Protein AF-A0A950LFH0-F1 (afdb_monomer_lite)

pLDDT: mean 80.06, std 17.91, range [32.75, 98.0]

Radius of gyration: 17.84 Å; chains: 1; bounding box: 54×43×45 Å

Structure (mmCIF, N/CA/C/O backbone):
data_AF-A0A950LFH0-F1
#
_entry.id   AF-A0A950LFH0-F1
#
loop_
_atom_site.group_PDB
_atom_site.id
_atom_site.type_symbol
_atom_site.label_atom_id
_atom_site.label_alt_id
_atom_site.label_comp_id
_atom_site.label_asym_id
_atom_site.label_entity_id
_atom_site.label_seq_id
_atom_site.pdbx_PDB_ins_code
_atom_site.Cartn_x
_atom_site.Cartn_y
_atom_site.Cartn_z
_atom_site.occupancy
_atom_site.B_iso_or_equiv
_atom_site.auth_seq_id
_atom_site.auth_comp_id
_atom_site.auth_asym_id
_atom_site.auth_atom_id
_atom_site.pdbx_PDB_model_num
ATOM 1 N N . THR A 1 1 ? -16.657 27.068 9.001 1.00 74.06 1 THR A N 1
ATOM 2 C CA . THR A 1 1 ? -15.188 27.229 8.965 1.00 74.06 1 THR A CA 1
ATOM 3 C C . THR A 1 1 ? -14.556 25.911 9.369 1.00 74.06 1 THR A C 1
ATOM 5 O O . THR A 1 1 ? -15.070 25.270 10.276 1.00 74.06 1 THR A O 1
ATOM 8 N N . GLY A 1 2 ? -13.511 25.460 8.673 1.00 86.38 2 GLY A N 1
ATOM 9 C CA . GLY A 1 2 ? -12.751 24.270 9.076 1.00 86.38 2 GLY A CA 1
ATOM 10 C C . GLY A 1 2 ? -11.701 24.629 10.128 1.00 86.38 2 GLY A C 1
ATOM 11 O O . GLY A 1 2 ? -11.152 25.729 10.087 1.00 86.38 2 GLY A O 1
ATOM 12 N N . LYS A 1 3 ? -11.426 23.725 11.073 1.00 93.44 3 LYS A N 1
ATOM 13 C CA . LYS A 1 3 ? -10.342 23.856 12.056 1.00 93.44 3 LYS A CA 1
ATOM 14 C C . LYS A 1 3 ? -9.489 22.595 12.005 1.00 93.44 3 LYS A C 1
ATOM 16 O O . LYS A 1 3 ? -10.033 21.498 12.048 1.00 93.44 3 LYS A O 1
ATOM 21 N N . VAL A 1 4 ? -8.168 22.757 11.972 1.00 91.38 4 VAL A N 1
ATOM 22 C CA . VAL A 1 4 ? -7.244 21.646 12.226 1.00 91.38 4 VAL A CA 1
ATOM 23 C C . VAL A 1 4 ? -7.373 21.264 13.700 1.00 91.38 4 VAL A C 1
ATOM 25 O O . VAL A 1 4 ? -7.073 22.070 14.583 1.00 91.38 4 VAL A O 1
ATOM 28 N N . THR A 1 5 ? -7.892 20.069 13.973 1.00 92.81 5 THR A N 1
ATOM 29 C CA . THR A 1 5 ? -8.146 19.579 15.338 1.00 92.81 5 THR A CA 1
ATOM 30 C C . THR A 1 5 ? -7.055 18.650 15.851 1.00 92.81 5 THR A C 1
ATOM 32 O O . THR A 1 5 ? -6.901 18.525 17.062 1.00 92.81 5 THR A O 1
ATOM 35 N N . VAL A 1 6 ? -6.309 18.016 14.947 1.00 93.12 6 VAL A N 1
ATOM 36 C CA . VAL A 1 6 ? -5.280 17.016 15.239 1.00 93.12 6 VAL A CA 1
ATOM 37 C C . VAL A 1 6 ? -4.144 17.177 14.231 1.00 93.12 6 VAL A C 1
ATOM 39 O O . VAL A 1 6 ? -4.396 17.427 13.053 1.00 93.12 6 VAL A O 1
ATOM 42 N N . ILE A 1 7 ? -2.902 17.040 14.698 1.00 92.31 7 ILE A N 1
ATOM 43 C CA . ILE A 1 7 ? -1.697 16.961 13.866 1.00 92.31 7 ILE A CA 1
ATOM 44 C C . ILE A 1 7 ? -0.930 15.716 14.310 1.00 92.31 7 ILE A C 1
ATOM 46 O O . ILE A 1 7 ? -0.664 15.557 15.501 1.00 92.31 7 ILE A O 1
ATOM 50 N N . SER A 1 8 ? -0.565 14.869 13.352 1.00 93.06 8 SER A N 1
ATOM 51 C CA . SER A 1 8 ? 0.240 13.667 13.573 1.00 93.06 8 SER A CA 1
ATOM 52 C C . SER A 1 8 ? 1.549 13.771 12.807 1.00 93.06 8 SER A C 1
ATOM 54 O O . SER A 1 8 ? 1.583 14.289 11.691 1.00 93.06 8 SER A O 1
ATOM 56 N N . THR A 1 9 ? 2.623 13.269 13.406 1.00 91.12 9 THR A N 1
ATOM 57 C CA . THR A 1 9 ? 3.936 13.157 12.774 1.00 91.12 9 THR A CA 1
ATOM 58 C C . THR A 1 9 ? 4.354 11.697 12.732 1.00 91.12 9 THR A C 1
ATOM 60 O O . THR A 1 9 ? 4.043 10.919 13.636 1.00 91.12 9 THR A O 1
ATOM 63 N N . PHE A 1 10 ? 5.053 11.323 11.665 1.00 88.62 10 PHE A N 1
ATOM 64 C CA . PHE A 1 10 ? 5.444 9.946 11.406 1.00 88.62 10 PHE A CA 1
ATOM 65 C C . PHE A 1 10 ? 6.943 9.882 11.142 1.00 88.62 10 PHE A C 1
ATOM 67 O O . PHE A 1 10 ? 7.485 10.679 10.374 1.00 88.62 10 PHE A O 1
ATOM 74 N N . THR A 1 11 ? 7.620 8.923 11.762 1.00 87.31 11 THR A N 1
ATOM 75 C CA . THR A 1 11 ? 9.014 8.620 11.435 1.00 87.31 11 THR A CA 1
ATOM 76 C C . THR A 1 11 ? 9.035 7.763 10.180 1.00 87.31 11 THR A C 1
ATOM 78 O O . THR A 1 11 ? 8.284 6.797 10.102 1.00 87.31 11 THR A O 1
ATOM 81 N N . PHE A 1 12 ? 9.895 8.094 9.215 1.00 86.12 12 PHE A N 1
ATOM 82 C CA . PHE A 1 12 ? 10.053 7.328 7.974 1.00 86.12 12 PHE A CA 1
ATOM 83 C C . PHE A 1 12 ? 8.756 7.125 7.177 1.00 86.12 12 PHE A C 1
ATOM 85 O O . PHE A 1 12 ? 8.547 6.082 6.563 1.00 86.12 12 PHE A O 1
ATOM 92 N N . CYS A 1 13 ? 7.877 8.125 7.183 1.00 89.50 13 CYS A N 1
ATOM 93 C CA . CYS A 1 13 ? 6.674 8.132 6.367 1.00 89.50 13 CYS A CA 1
ATOM 94 C C . CYS A 1 13 ? 6.362 9.558 5.916 1.00 89.50 13 CYS A C 1
ATOM 96 O O . CYS A 1 13 ? 6.228 10.465 6.736 1.00 89.50 13 CYS A O 1
ATOM 98 N N . SER A 1 14 ? 6.239 9.743 4.603 1.00 89.81 14 SER A N 1
ATOM 99 C CA . SER A 1 14 ? 5.689 10.956 4.003 1.00 89.81 14 SER A CA 1
ATOM 100 C C . SER A 1 14 ? 4.338 10.580 3.393 1.00 89.81 14 SER A C 1
ATOM 102 O O . SER A 1 14 ? 4.335 9.863 2.393 1.00 89.81 14 SER A O 1
ATOM 104 N N . PRO A 1 15 ? 3.207 10.948 4.026 1.00 91.75 15 PRO A N 1
ATOM 105 C CA . PRO A 1 15 ? 1.892 10.525 3.559 1.00 91.75 15 PRO A CA 1
ATOM 106 C C . PRO A 1 15 ? 1.556 11.071 2.166 1.00 91.75 15 PRO A C 1
ATOM 108 O O . PRO A 1 15 ? 1.699 12.273 1.941 1.00 91.75 15 PRO A O 1
ATOM 111 N N . ALA A 1 16 ? 1.066 10.210 1.274 1.00 90.56 16 ALA A N 1
ATOM 112 C CA . ALA A 1 16 ? 0.617 10.560 -0.077 1.00 90.56 16 ALA A CA 1
ATOM 113 C C . ALA A 1 16 ? -0.878 10.288 -0.286 1.00 90.56 16 ALA A C 1
ATOM 115 O O . ALA A 1 16 ? -1.598 11.164 -0.761 1.00 90.56 16 ALA A O 1
ATOM 116 N N . GLY A 1 17 ? -1.357 9.125 0.158 1.00 92.62 17 GLY A N 1
ATOM 117 C CA . GLY A 1 17 ? -2.773 8.764 0.142 1.00 92.62 17 GLY A CA 1
ATOM 118 C C . GLY A 1 17 ? -3.278 8.325 1.506 1.00 92.62 17 GLY A C 1
ATOM 119 O O . GLY A 1 17 ? -2.512 7.965 2.405 1.00 92.62 17 GLY A O 1
ATOM 120 N N . LEU A 1 18 ? -4.595 8.395 1.666 1.00 96.00 18 LEU A N 1
ATOM 121 C CA . LEU A 1 18 ? -5.282 8.142 2.924 1.00 96.00 18 LEU A CA 1
ATOM 122 C C . LEU A 1 18 ? -6.516 7.275 2.682 1.00 96.00 18 LEU A C 1
ATOM 124 O O . LEU A 1 18 ? -7.287 7.551 1.766 1.00 96.00 18 LEU A O 1
ATOM 128 N N . ALA A 1 19 ? -6.749 6.300 3.557 1.00 97.69 19 ALA A N 1
ATOM 129 C CA . ALA A 1 19 ? -7.985 5.525 3.584 1.00 97.69 19 ALA A CA 1
ATOM 130 C C . ALA A 1 19 ? -8.549 5.484 5.002 1.00 97.69 19 ALA A C 1
ATOM 132 O O . ALA A 1 19 ? -7.873 5.070 5.940 1.00 97.69 19 ALA A O 1
ATOM 133 N N . LEU A 1 20 ? -9.792 5.931 5.165 1.00 97.94 20 LEU A N 1
ATOM 134 C CA . LEU A 1 20 ? -10.479 5.937 6.453 1.00 97.94 20 LEU A CA 1
ATOM 135 C C . LEU A 1 20 ? -11.381 4.710 6.553 1.00 97.94 20 LEU A C 1
ATOM 137 O O . LEU A 1 20 ? -12.260 4.534 5.714 1.00 97.94 20 LEU A O 1
ATOM 141 N N . ASN A 1 21 ? -11.243 3.933 7.624 1.00 97.56 21 ASN A N 1
ATOM 142 C CA . ASN A 1 21 ? -12.301 3.038 8.064 1.00 97.56 21 ASN A CA 1
ATOM 143 C C . ASN A 1 21 ? -13.385 3.871 8.776 1.00 97.56 21 ASN A C 1
ATOM 145 O O . ASN A 1 21 ? -13.160 4.354 9.894 1.00 97.56 21 ASN A O 1
ATOM 149 N N . PRO A 1 22 ? -14.575 4.058 8.174 1.00 95.75 22 PRO A N 1
ATOM 150 C CA . PRO A 1 22 ? -15.592 4.950 8.723 1.00 95.75 22 PRO A CA 1
ATOM 151 C C . PRO A 1 22 ? -16.237 4.408 10.006 1.00 95.75 22 PRO A C 1
ATOM 153 O O . PRO A 1 22 ? -16.845 5.181 10.745 1.00 95.75 22 PRO A O 1
ATOM 156 N N . ARG A 1 23 ? -16.110 3.103 10.295 1.00 93.94 23 ARG A N 1
ATOM 157 C CA . ARG A 1 23 ? -16.694 2.479 11.493 1.00 93.94 23 ARG A CA 1
ATOM 158 C C . ARG A 1 23 ? -15.821 2.682 12.727 1.00 93.94 23 ARG A C 1
ATOM 160 O O . ARG A 1 23 ? -16.342 2.990 13.794 1.00 93.94 23 ARG A O 1
ATOM 167 N N . THR A 1 24 ? -14.508 2.513 12.589 1.00 96.12 24 THR A N 1
ATOM 168 C CA . THR A 1 24 ? -13.557 2.594 13.715 1.00 96.12 24 THR A CA 1
ATOM 169 C C . THR A 1 24 ? -12.852 3.945 13.814 1.00 96.12 24 THR A C 1
ATOM 171 O O . THR A 1 24 ? -12.282 4.261 14.856 1.00 96.12 24 THR A O 1
ATOM 174 N N . GLN A 1 25 ? -12.905 4.757 12.752 1.00 96.50 25 GLN A N 1
ATOM 175 C CA . GLN A 1 25 ? -12.107 5.976 12.589 1.00 96.50 25 GLN A CA 1
ATOM 176 C C . GLN A 1 25 ? -10.594 5.720 12.624 1.00 96.50 25 GLN A C 1
ATOM 178 O O . GLN A 1 25 ? -9.810 6.608 12.979 1.00 96.50 25 GLN A O 1
ATOM 183 N N . GLU A 1 26 ? -10.179 4.508 12.265 1.00 98.00 26 GLU A N 1
ATOM 184 C CA . GLU A 1 26 ? -8.793 4.228 11.920 1.00 98.00 26 GLU A CA 1
ATOM 185 C C . GLU A 1 26 ? -8.513 4.738 10.507 1.00 98.00 26 GLU A C 1
ATOM 187 O O . GLU A 1 26 ? -9.328 4.595 9.597 1.00 98.00 26 GLU A O 1
ATOM 192 N N . LEU A 1 27 ? -7.373 5.393 10.352 1.00 97.56 27 LEU A N 1
ATOM 193 C CA . LEU A 1 27 ? -6.912 5.994 9.116 1.00 97.56 27 LEU A CA 1
ATOM 194 C C . LEU A 1 27 ? -5.619 5.289 8.730 1.00 97.56 27 LEU A C 1
ATOM 196 O O . LEU A 1 27 ? -4.663 5.317 9.503 1.00 97.56 27 LEU A O 1
ATOM 200 N N . LEU A 1 28 ? -5.586 4.677 7.554 1.00 97.69 28 LEU A N 1
ATOM 201 C CA . LEU A 1 28 ? -4.344 4.269 6.917 1.00 97.69 28 LEU A CA 1
ATOM 202 C C . LEU A 1 28 ? -3.752 5.480 6.194 1.00 97.69 28 LEU A C 1
ATOM 204 O O . LEU A 1 28 ? -4.449 6.160 5.441 1.00 97.69 28 LEU A O 1
ATOM 208 N N . ALA A 1 29 ? -2.465 5.720 6.412 1.00 95.81 29 ALA A N 1
ATOM 209 C CA . ALA A 1 29 ? -1.650 6.648 5.655 1.00 95.81 29 ALA A CA 1
ATOM 210 C C . ALA A 1 29 ? -0.614 5.881 4.833 1.00 95.81 29 ALA A C 1
ATOM 212 O O . ALA A 1 29 ? 0.261 5.206 5.383 1.00 95.81 29 ALA A O 1
ATOM 213 N N . ASN A 1 30 ? -0.718 6.023 3.514 1.00 92.50 30 ASN A N 1
ATOM 214 C CA . ASN A 1 30 ? 0.247 5.501 2.563 1.00 92.50 30 ASN A CA 1
ATOM 215 C C . ASN A 1 30 ? 1.475 6.395 2.493 1.00 92.50 30 ASN A C 1
ATOM 217 O O . ASN A 1 30 ? 1.335 7.606 2.345 1.00 92.50 30 ASN A O 1
ATOM 221 N N . CYS A 1 31 ? 2.668 5.808 2.561 1.00 89.94 31 CYS A N 1
ATOM 222 C CA . CYS A 1 31 ? 3.919 6.553 2.623 1.00 89.94 31 CYS A CA 1
ATOM 223 C C . CYS A 1 31 ? 4.702 6.426 1.309 1.00 89.94 31 CYS A C 1
ATOM 225 O O . CYS A 1 31 ? 5.095 5.321 0.939 1.00 89.94 31 CYS A O 1
ATOM 227 N N . ASN A 1 32 ? 4.992 7.549 0.642 1.00 84.25 32 ASN A N 1
ATOM 228 C CA . ASN A 1 32 ? 5.620 7.540 -0.689 1.00 84.25 32 ASN A CA 1
ATOM 229 C C . ASN A 1 32 ? 7.136 7.816 -0.705 1.00 84.25 32 ASN A C 1
ATOM 231 O O . ASN A 1 32 ? 7.776 7.741 -1.753 1.00 84.25 32 ASN A O 1
ATOM 235 N N . THR A 1 33 ? 7.733 8.145 0.440 1.00 81.31 33 THR A N 1
ATOM 236 C CA . THR A 1 33 ? 9.172 8.419 0.526 1.00 81.31 33 THR A CA 1
ATOM 237 C C . THR A 1 33 ? 9.921 7.191 1.020 1.00 81.31 33 THR A C 1
ATOM 239 O O . THR A 1 33 ? 9.628 6.681 2.102 1.00 81.31 33 THR A O 1
ATOM 242 N N . ILE A 1 34 ? 10.942 6.770 0.268 1.00 77.19 34 ILE A N 1
ATOM 243 C CA . ILE A 1 34 ? 11.925 5.785 0.731 1.00 77.19 34 ILE A CA 1
ATOM 244 C C . ILE A 1 34 ? 13.006 6.508 1.532 1.00 77.19 34 ILE A C 1
ATOM 246 O O . ILE A 1 34 ? 13.649 7.453 1.064 1.00 77.19 34 ILE A O 1
ATOM 250 N N . TRP A 1 35 ? 13.227 6.031 2.748 1.00 81.00 35 TRP A N 1
ATOM 251 C CA . TRP A 1 35 ? 14.217 6.580 3.662 1.00 81.00 35 TRP A CA 1
ATOM 252 C C . TRP A 1 35 ? 15.433 5.671 3.752 1.00 81.00 35 TRP A C 1
ATOM 254 O O . TRP A 1 35 ? 15.351 4.479 3.472 1.00 81.00 35 TRP A O 1
ATOM 264 N N . ALA A 1 36 ? 16.571 6.230 4.139 1.00 80.94 36 ALA A N 1
ATOM 265 C CA . ALA A 1 36 ? 17.717 5.462 4.585 1.00 80.94 36 ALA A CA 1
ATOM 266 C C . ALA A 1 36 ? 17.581 5.161 6.087 1.00 80.94 36 ALA A C 1
ATOM 268 O O . ALA A 1 36 ? 16.930 5.911 6.819 1.00 80.94 36 ALA A O 1
ATOM 269 N N . ALA A 1 37 ? 18.224 4.096 6.568 1.00 82.44 37 ALA A N 1
ATOM 270 C CA . ALA A 1 37 ? 18.157 3.654 7.964 1.00 82.44 37 ALA A CA 1
ATOM 271 C C . ALA A 1 37 ? 18.580 4.742 8.974 1.00 82.44 37 ALA A C 1
ATOM 273 O O . ALA A 1 37 ? 18.196 4.699 10.140 1.00 82.44 37 ALA A O 1
ATOM 274 N N . ASN A 1 38 ? 19.351 5.736 8.527 1.00 84.69 38 ASN A N 1
ATOM 275 C CA . ASN A 1 38 ? 19.842 6.850 9.334 1.00 84.69 38 ASN A CA 1
ATOM 276 C C . ASN A 1 38 ? 18.911 8.083 9.387 1.00 84.69 38 ASN A C 1
ATOM 278 O O . ASN A 1 38 ? 19.289 9.064 10.024 1.00 84.69 38 ASN A O 1
ATOM 282 N N . GLY A 1 39 ? 17.750 8.094 8.718 1.00 83.38 39 GLY A N 1
ATOM 283 C CA . GLY A 1 39 ? 16.870 9.278 8.699 1.00 83.38 39 GLY A CA 1
ATOM 284 C C . GLY A 1 39 ? 16.855 10.064 7.391 1.00 83.38 39 GLY A C 1
ATOM 285 O O . GLY A 1 39 ? 15.917 10.822 7.161 1.00 83.38 39 GLY A O 1
ATOM 286 N N . SER A 1 40 ? 17.877 9.935 6.540 1.00 83.94 40 SER A N 1
ATOM 287 C CA . SER A 1 40 ? 17.963 10.734 5.313 1.00 83.94 40 SER A CA 1
ATOM 288 C C . SER A 1 40 ? 17.080 10.182 4.197 1.00 83.94 40 SER A C 1
ATOM 290 O O . SER A 1 40 ? 16.716 9.008 4.202 1.00 83.94 40 SER A O 1
ATOM 292 N N . LEU A 1 41 ? 16.779 11.008 3.192 1.00 80.31 41 LEU A N 1
ATOM 293 C CA . LEU A 1 41 ? 16.216 10.508 1.937 1.00 80.31 41 LEU A CA 1
ATOM 294 C C . LEU A 1 41 ? 17.162 9.465 1.341 1.00 80.31 41 LEU A C 1
ATOM 296 O O . LEU A 1 41 ? 18.376 9.686 1.277 1.00 80.31 41 LEU A O 1
ATOM 300 N N . TRP A 1 42 ? 16.616 8.333 0.909 1.00 74.12 42 TRP A N 1
ATOM 301 C CA . TRP A 1 42 ? 17.410 7.343 0.202 1.00 74.12 42 TRP A CA 1
ATOM 302 C C . TRP A 1 42 ? 17.517 7.742 -1.269 1.00 74.12 42 TRP A C 1
ATOM 304 O O . TRP A 1 42 ? 16.535 7.747 -2.003 1.00 74.12 42 TRP A O 1
ATOM 314 N N . THR A 1 43 ? 18.719 8.126 -1.692 1.00 69.44 43 THR A N 1
ATOM 315 C CA . THR A 1 43 ? 19.009 8.600 -3.059 1.00 69.44 43 THR A CA 1
ATOM 316 C C . THR A 1 43 ? 19.861 7.615 -3.862 1.00 69.44 43 THR A C 1
ATOM 318 O O . THR A 1 43 ? 20.222 7.887 -5.007 1.00 69.44 43 THR A O 1
ATOM 321 N N . GLY A 1 44 ? 20.227 6.481 -3.259 1.00 56.28 44 GLY A N 1
ATOM 322 C CA . GLY A 1 44 ? 21.035 5.447 -3.896 1.00 56.28 44 GLY A CA 1
ATOM 323 C C . GLY A 1 44 ? 20.193 4.451 -4.690 1.00 56.28 44 GLY A C 1
ATOM 324 O O . GLY A 1 44 ? 19.005 4.304 -4.456 1.00 56.28 44 GLY A O 1
ATOM 325 N N . ASN A 1 45 ? 20.825 3.727 -5.614 1.00 57.69 45 ASN A N 1
ATOM 326 C CA . ASN A 1 45 ? 20.302 2.442 -6.087 1.00 57.69 45 ASN A CA 1
ATOM 327 C C . ASN A 1 45 ? 20.679 1.376 -5.040 1.00 57.69 45 ASN A C 1
ATOM 329 O O . ASN A 1 45 ? 21.790 1.430 -4.507 1.00 57.69 45 ASN A O 1
ATOM 333 N N . ALA A 1 46 ? 19.818 0.389 -4.789 1.00 55.72 46 ALA A N 1
ATOM 334 C CA . ALA A 1 46 ? 20.118 -0.738 -3.904 1.00 55.72 46 ALA A CA 1
ATOM 335 C C . ALA A 1 46 ? 21.365 -1.531 -4.310 1.00 55.72 46 ALA A C 1
ATOM 337 O O . ALA A 1 46 ? 22.007 -2.129 -3.452 1.00 55.72 46 ALA A O 1
ATOM 338 N N . ASP A 1 47 ? 21.763 -1.475 -5.585 1.00 49.59 47 ASP A N 1
ATOM 339 C CA . ASP A 1 47 ? 23.029 -2.054 -6.051 1.00 49.59 47 ASP A CA 1
ATOM 340 C C . ASP A 1 47 ? 24.275 -1.341 -5.486 1.00 49.59 47 ASP A C 1
ATOM 342 O O . ASP A 1 47 ? 25.371 -1.894 -5.533 1.00 49.59 47 ASP A O 1
ATOM 346 N N . ARG A 1 48 ? 24.140 -0.099 -5.001 1.00 54.16 48 ARG A N 1
ATOM 347 C CA . ARG A 1 48 ? 25.241 0.741 -4.486 1.00 54.16 48 ARG A CA 1
ATOM 348 C C . ARG A 1 48 ? 25.066 1.150 -3.024 1.00 54.16 48 ARG A C 1
ATOM 350 O O . ARG A 1 48 ? 26.040 1.545 -2.394 1.00 54.16 48 ARG A O 1
ATOM 357 N N . ASN A 1 49 ? 23.840 1.114 -2.513 1.00 58.88 49 ASN A N 1
ATOM 358 C CA . ASN A 1 49 ? 23.496 1.561 -1.173 1.00 58.88 49 ASN A CA 1
ATOM 359 C C . ASN A 1 49 ? 22.415 0.647 -0.586 1.00 58.88 49 ASN A C 1
ATOM 361 O O . ASN A 1 49 ? 21.238 0.760 -0.931 1.00 58.88 49 ASN A O 1
ATOM 365 N N . THR A 1 50 ? 22.831 -0.238 0.317 1.00 65.69 50 THR A N 1
ATOM 366 C CA . THR A 1 50 ? 21.957 -1.178 1.028 1.00 65.69 50 THR A CA 1
ATOM 367 C C . THR A 1 50 ? 21.316 -0.585 2.280 1.00 65.69 50 THR A C 1
ATOM 369 O O . THR A 1 50 ? 20.515 -1.261 2.916 1.00 65.69 50 THR A O 1
ATOM 372 N N . ASP A 1 51 ? 21.614 0.667 2.629 1.00 72.69 51 ASP A N 1
ATOM 373 C CA . ASP A 1 51 ? 21.144 1.318 3.857 1.00 72.69 51 ASP A CA 1
ATOM 374 C C . ASP A 1 51 ? 19.710 1.849 3.718 1.00 72.69 51 ASP A C 1
ATOM 376 O O . ASP A 1 51 ? 19.348 2.848 4.337 1.00 72.69 51 ASP A O 1
ATOM 380 N N . THR A 1 52 ? 18.880 1.222 2.884 1.00 72.25 52 THR A N 1
ATOM 381 C CA . THR A 1 52 ? 17.459 1.560 2.765 1.00 72.25 52 THR A CA 1
ATOM 382 C C . THR A 1 52 ? 16.713 1.127 4.031 1.00 72.25 52 THR A C 1
ATOM 384 O O . THR A 1 52 ? 16.882 0.012 4.524 1.00 72.25 52 THR A O 1
ATOM 387 N N . ALA A 1 53 ? 15.906 2.021 4.597 1.00 72.94 53 ALA A N 1
ATOM 388 C CA . ALA A 1 53 ? 14.937 1.665 5.620 1.00 72.94 53 ALA A CA 1
ATOM 389 C C . ALA A 1 53 ? 13.820 0.842 4.969 1.00 72.94 53 ALA A C 1
ATOM 391 O O . ALA A 1 53 ? 13.400 1.136 3.850 1.00 72.94 53 ALA A O 1
ATOM 392 N N . ALA A 1 54 ? 13.317 -0.170 5.677 1.00 76.00 54 ALA A N 1
ATOM 393 C CA . ALA A 1 54 ? 12.164 -0.928 5.209 1.00 76.00 54 ALA A CA 1
ATOM 394 C C . ALA A 1 54 ? 10.967 0.026 5.011 1.00 76.00 54 ALA A C 1
ATOM 396 O O . ALA A 1 54 ? 10.586 0.698 5.978 1.00 76.00 54 ALA A O 1
ATOM 397 N N . PRO A 1 55 ? 10.377 0.105 3.802 1.00 79.94 55 PRO A N 1
ATOM 398 C CA . PRO A 1 55 ? 9.180 0.904 3.589 1.00 79.94 55 PRO A CA 1
ATOM 399 C C . PRO A 1 55 ? 8.034 0.411 4.481 1.00 79.94 55 PRO A C 1
ATOM 401 O O . PRO A 1 55 ? 7.955 -0.770 4.848 1.00 79.94 55 PRO A O 1
ATOM 404 N N . GLN A 1 56 ? 7.171 1.344 4.867 1.00 87.69 56 GLN A N 1
ATOM 405 C CA . GLN A 1 56 ? 6.063 1.091 5.780 1.00 87.69 56 GLN A CA 1
ATOM 406 C C . GLN A 1 56 ? 4.864 1.966 5.430 1.00 87.69 56 GLN A C 1
ATOM 408 O O . GLN A 1 56 ? 5.033 3.043 4.862 1.00 87.69 56 GLN A O 1
ATOM 413 N N . LEU A 1 57 ? 3.681 1.536 5.856 1.00 93.12 57 LEU A N 1
ATOM 414 C CA . LEU A 1 57 ? 2.487 2.378 5.971 1.00 93.12 57 LEU A CA 1
ATOM 415 C C . LEU A 1 57 ? 2.190 2.619 7.450 1.00 93.12 57 LEU A C 1
ATOM 417 O O . LEU A 1 57 ? 2.722 1.925 8.321 1.00 93.12 57 LEU A O 1
ATOM 421 N N . VAL A 1 58 ? 1.328 3.584 7.753 1.00 96.12 58 VAL A N 1
ATOM 422 C CA . VAL A 1 58 ? 0.969 3.902 9.140 1.00 96.12 58 VAL A CA 1
ATOM 423 C C . VAL A 1 58 ? -0.536 3.833 9.324 1.00 96.12 58 VAL A C 1
ATOM 425 O O . VAL A 1 58 ? -1.278 4.441 8.562 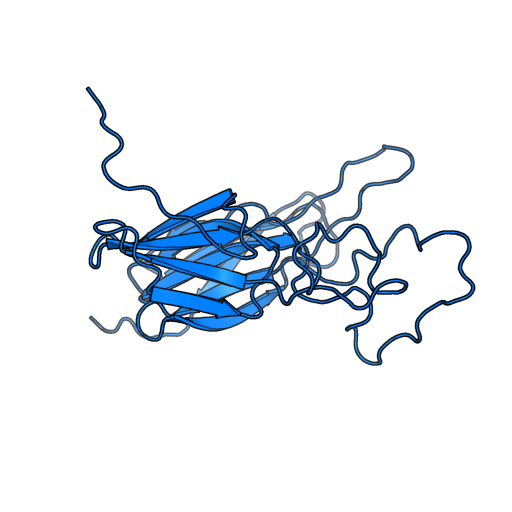1.00 96.12 58 VAL A O 1
ATOM 428 N N . ILE A 1 59 ? -0.991 3.142 10.368 1.00 97.38 59 ILE A N 1
ATOM 429 C CA . ILE A 1 59 ? -2.381 3.208 10.826 1.00 97.38 59 ILE A CA 1
ATOM 430 C C . ILE A 1 59 ? -2.430 4.090 12.069 1.00 97.38 59 ILE A C 1
ATOM 432 O O . ILE A 1 59 ? -1.673 3.884 13.020 1.00 97.38 59 ILE A O 1
ATOM 436 N N . LEU A 1 60 ? -3.332 5.066 12.078 1.00 97.50 60 LEU A N 1
ATOM 437 C CA . LEU A 1 60 ? -3.533 5.999 13.181 1.00 97.50 60 LEU A CA 1
ATOM 438 C C . LEU A 1 60 ? -5.016 6.183 13.504 1.00 97.50 60 LEU A C 1
ATOM 440 O O . LEU A 1 60 ? -5.890 5.959 12.672 1.00 97.50 60 LEU A O 1
ATOM 444 N N . SER A 1 61 ? -5.316 6.647 14.713 1.00 96.88 61 SER A N 1
ATOM 445 C CA . SER A 1 61 ? -6.661 7.118 15.040 1.00 96.88 61 SER A CA 1
ATOM 446 C C . SER A 1 61 ? -6.884 8.500 14.431 1.00 96.88 61 SER A C 1
ATOM 448 O O . SER A 1 61 ? -6.222 9.459 14.827 1.00 96.88 61 SER A O 1
ATOM 450 N N . ALA A 1 62 ? -7.870 8.651 13.545 1.00 95.38 62 ALA A N 1
ATOM 451 C CA . ALA A 1 62 ? -8.238 9.956 12.988 1.00 95.38 62 ALA A CA 1
ATOM 452 C C . ALA A 1 62 ? -8.744 10.939 14.063 1.00 95.38 62 ALA A C 1
ATOM 454 O O . ALA A 1 62 ? -8.691 12.155 13.886 1.00 95.38 62 ALA A O 1
ATOM 455 N N . LYS A 1 63 ? -9.230 10.416 15.197 1.00 94.69 63 LYS A N 1
ATOM 456 C CA . LYS A 1 63 ? -9.774 11.212 16.303 1.00 94.69 63 LYS A CA 1
ATOM 457 C C . LYS A 1 63 ? -8.691 11.817 17.192 1.00 94.69 63 LYS A C 1
ATOM 459 O O . LYS A 1 63 ? -8.853 12.943 17.654 1.00 94.69 63 LYS A O 1
ATOM 464 N N . THR A 1 64 ? -7.637 11.059 17.490 1.00 95.81 64 THR A N 1
ATOM 465 C CA . THR A 1 64 ? -6.601 11.471 18.455 1.00 95.81 64 THR A CA 1
ATOM 466 C C . THR A 1 64 ? -5.253 11.754 17.808 1.00 95.81 64 THR A C 1
ATOM 468 O O . THR A 1 64 ? -4.407 12.387 18.431 1.00 95.81 64 THR A O 1
ATOM 471 N N . GLY A 1 65 ? -5.038 11.283 16.580 1.00 95.12 65 GLY A N 1
ATOM 472 C CA . GLY 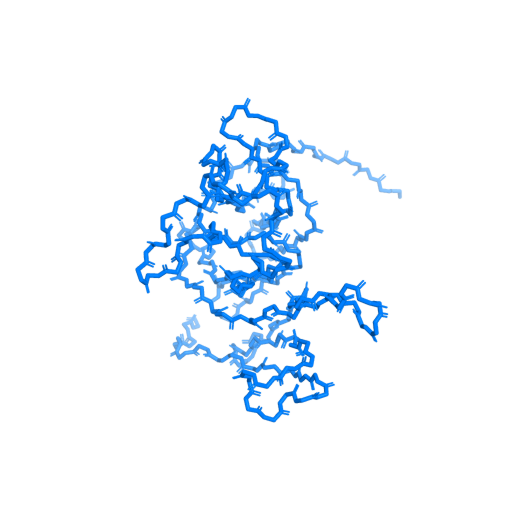A 1 65 ? -3.755 11.344 15.889 1.00 95.12 65 GLY A CA 1
ATOM 473 C C . GLY A 1 65 ? -2.735 10.317 16.374 1.00 95.12 65 GLY A C 1
ATOM 474 O O . GLY A 1 65 ? -1.595 10.335 15.909 1.00 95.12 65 GLY A O 1
ATOM 475 N N . LEU A 1 66 ? -3.121 9.436 17.304 1.00 95.94 66 LEU A N 1
ATOM 476 C CA . LEU A 1 66 ? -2.249 8.406 17.856 1.00 95.94 66 LEU A CA 1
ATOM 477 C C . LEU A 1 66 ? -1.939 7.349 16.795 1.00 95.94 66 LEU A C 1
ATOM 479 O O . LEU A 1 66 ? -2.865 6.767 16.229 1.00 95.94 66 LEU A O 1
ATOM 483 N N . VAL A 1 67 ? -0.653 7.072 16.579 1.00 96.25 67 VAL A N 1
ATOM 484 C CA . VAL A 1 67 ? -0.200 5.940 15.763 1.00 96.25 67 VAL A CA 1
ATOM 485 C C . VAL A 1 67 ? -0.572 4.638 16.467 1.00 96.25 67 VAL A C 1
ATOM 487 O O . VAL A 1 67 ? -0.205 4.417 17.619 1.00 96.25 67 VAL A O 1
ATOM 490 N N . LEU A 1 68 ? -1.318 3.794 15.764 1.00 96.69 68 LEU A N 1
ATOM 491 C CA . LEU A 1 68 ? -1.806 2.505 16.242 1.00 96.69 68 LEU A CA 1
ATOM 492 C C . LEU A 1 68 ? -0.940 1.348 15.740 1.00 96.69 68 LEU A C 1
ATOM 494 O O . LEU A 1 68 ? -0.807 0.353 16.451 1.00 96.69 68 LEU A O 1
ATOM 498 N N . ALA A 1 69 ? -0.370 1.469 14.538 1.00 95.81 69 ALA A N 1
ATOM 499 C CA . ALA A 1 69 ? 0.540 0.481 13.967 1.00 95.81 69 ALA A CA 1
ATOM 500 C C . ALA A 1 69 ? 1.428 1.080 12.867 1.00 95.81 69 ALA A C 1
ATOM 502 O O . ALA A 1 69 ? 1.007 1.976 12.134 1.00 95.81 69 ALA A O 1
ATOM 503 N N . ASN A 1 70 ? 2.625 0.510 12.728 1.00 93.88 70 ASN A N 1
ATOM 504 C CA . ASN A 1 70 ? 3.469 0.639 11.544 1.00 93.88 70 ASN A CA 1
ATOM 505 C C . ASN A 1 70 ? 3.375 -0.671 10.758 1.00 93.88 70 ASN A C 1
ATOM 507 O O . ASN A 1 70 ? 3.725 -1.733 11.277 1.00 93.88 70 ASN A O 1
ATOM 511 N N . VAL A 1 71 ? 2.900 -0.600 9.519 1.00 93.31 71 VAL A N 1
ATOM 512 C CA . VAL A 1 71 ? 2.723 -1.756 8.639 1.00 93.31 71 VAL A CA 1
ATOM 513 C C . VAL A 1 71 ? 3.980 -1.908 7.792 1.00 93.31 71 VAL A C 1
ATOM 515 O O . VAL A 1 71 ? 4.121 -1.289 6.739 1.00 93.31 71 VAL A O 1
ATOM 518 N N . MET A 1 72 ? 4.929 -2.694 8.293 1.00 87.31 72 MET A N 1
ATOM 519 C CA . MET A 1 72 ? 6.225 -2.901 7.645 1.00 87.31 72 MET A CA 1
ATOM 520 C C . MET A 1 72 ? 6.110 -3.792 6.404 1.00 87.31 72 MET A C 1
ATOM 522 O O . MET A 1 72 ? 5.322 -4.735 6.370 1.00 87.31 72 MET A O 1
ATOM 526 N N . GLY A 1 73 ? 6.967 -3.549 5.410 1.00 78.25 73 GLY A N 1
ATOM 527 C CA . GLY A 1 73 ? 7.097 -4.416 4.236 1.00 78.25 73 GLY A CA 1
ATOM 528 C C . GLY A 1 73 ? 6.054 -4.171 3.147 1.00 78.25 73 GLY A C 1
ATOM 529 O O . GLY A 1 73 ? 6.078 -4.878 2.141 1.00 78.25 73 GLY A O 1
ATOM 530 N N . ALA A 1 74 ? 5.185 -3.179 3.324 1.00 83.81 74 ALA A N 1
ATOM 531 C CA . ALA A 1 74 ? 4.370 -2.607 2.260 1.00 83.81 74 ALA A CA 1
ATOM 532 C C . ALA A 1 74 ? 5.240 -1.841 1.250 1.00 83.81 74 ALA A C 1
ATOM 534 O O . ALA A 1 74 ? 6.397 -1.527 1.532 1.00 83.81 74 ALA A O 1
ATOM 535 N N . GLY A 1 75 ? 4.704 -1.567 0.068 1.00 79.19 75 GLY A N 1
ATOM 536 C CA . GLY A 1 75 ? 5.337 -0.753 -0.957 1.00 79.19 75 GLY A CA 1
ATOM 537 C C . GLY A 1 75 ? 5.254 0.735 -0.696 1.00 79.19 75 GLY A C 1
ATOM 538 O O . GLY A 1 75 ? 4.817 1.216 0.351 1.00 79.19 75 GLY A O 1
ATOM 539 N N . VAL A 1 76 ? 5.783 1.471 -1.667 1.00 79.81 76 VAL A N 1
ATOM 540 C CA . VAL A 1 76 ? 5.841 2.928 -1.635 1.00 79.81 76 VAL A CA 1
ATOM 541 C C . VAL A 1 76 ? 4.455 3.451 -1.989 1.00 79.81 76 VAL A C 1
ATOM 543 O O . VAL A 1 76 ? 4.147 3.678 -3.159 1.00 79.81 76 VAL A O 1
ATOM 546 N N . GLY A 1 77 ? 3.596 3.547 -0.980 1.00 78.88 77 GLY A N 1
ATOM 547 C CA . GLY A 1 77 ? 2.171 3.808 -1.143 1.00 78.88 77 GLY A CA 1
ATOM 548 C C . GLY A 1 77 ? 1.880 5.176 -1.762 1.00 78.88 77 GLY A C 1
ATOM 549 O O . GLY A 1 77 ? 2.443 6.184 -1.339 1.00 78.88 77 GLY A O 1
ATOM 550 N N . ASP A 1 78 ? 0.970 5.196 -2.732 1.00 85.88 78 ASP A N 1
ATOM 551 C CA . ASP A 1 78 ? 0.344 6.392 -3.298 1.00 85.88 78 ASP A CA 1
ATOM 552 C C . ASP A 1 78 ? -1.108 6.442 -2.804 1.00 85.88 78 ASP A C 1
ATOM 554 O O . ASP A 1 78 ? -1.319 6.708 -1.621 1.00 85.88 78 ASP A O 1
ATOM 558 N N . GLU A 1 79 ? -2.106 6.057 -3.599 1.00 92.50 79 GLU A N 1
ATOM 559 C CA . GLU A 1 79 ? -3.506 6.033 -3.162 1.00 92.50 79 GLU A CA 1
ATOM 560 C C . GLU A 1 79 ? -3.882 4.779 -2.354 1.00 92.50 79 GLU A C 1
ATOM 562 O O . GLU A 1 79 ? -3.308 3.697 -2.505 1.00 92.50 79 GLU A O 1
ATOM 567 N N . ALA A 1 80 ? -4.885 4.924 -1.486 1.00 95.50 80 ALA A N 1
ATOM 568 C CA . ALA A 1 80 ? -5.419 3.838 -0.675 1.00 95.50 80 ALA A CA 1
ATOM 569 C C . ALA A 1 80 ? -6.948 3.851 -0.648 1.00 95.50 80 ALA A C 1
ATOM 571 O O . ALA A 1 80 ? -7.577 4.903 -0.767 1.00 95.50 80 ALA A O 1
ATOM 572 N N . TRP A 1 81 ? -7.537 2.685 -0.399 1.00 97.19 81 TRP A N 1
ATOM 573 C CA . TRP A 1 81 ? -8.971 2.503 -0.217 1.00 97.19 81 TRP A CA 1
ATOM 574 C C . TRP A 1 81 ? -9.255 1.571 0.963 1.00 97.19 81 TRP A C 1
ATOM 576 O O . TRP A 1 81 ? -8.526 0.609 1.179 1.00 97.19 81 TRP A O 1
ATOM 586 N N . PHE A 1 82 ? -10.317 1.831 1.726 1.00 97.69 82 PHE A N 1
ATOM 587 C CA . PHE A 1 82 ? -10.807 0.896 2.743 1.00 97.69 82 PHE A CA 1
ATOM 588 C C . PHE A 1 82 ? -12.033 0.162 2.209 1.00 97.69 82 PHE A C 1
ATOM 590 O O . PHE A 1 82 ? -12.992 0.805 1.777 1.00 97.69 82 PHE A O 1
ATOM 597 N N . ASN A 1 83 ? -12.016 -1.167 2.250 1.00 96.88 83 ASN A N 1
ATOM 598 C CA . ASN A 1 83 ? -13.156 -1.981 1.871 1.00 96.88 83 ASN A CA 1
ATOM 599 C C . ASN A 1 83 ? -13.923 -2.451 3.114 1.00 96.88 83 ASN A C 1
ATOM 601 O O . ASN A 1 83 ? -13.410 -3.163 3.977 1.00 96.88 83 ASN A O 1
ATOM 605 N N . GLY A 1 84 ? -15.185 -2.037 3.206 1.00 95.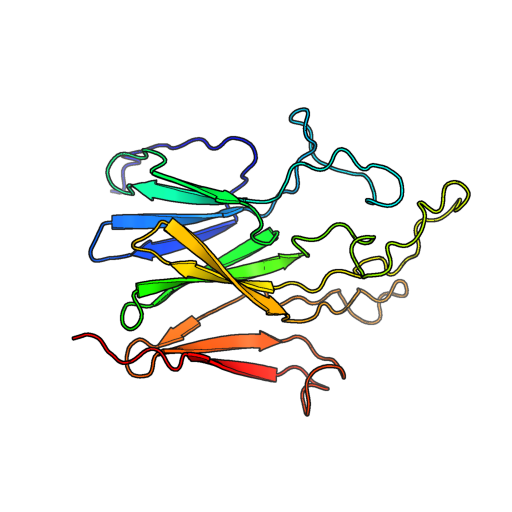12 84 GLY A N 1
ATOM 606 C CA . GLY A 1 84 ? -16.054 -2.370 4.328 1.00 95.12 84 GLY A CA 1
ATOM 607 C C . GLY A 1 84 ? -16.526 -3.821 4.342 1.00 95.12 84 GLY A C 1
ATOM 608 O O . GLY A 1 84 ? -16.913 -4.284 5.414 1.00 95.12 84 GLY A O 1
ATOM 609 N N . GLY A 1 85 ? -16.502 -4.522 3.205 1.00 93.19 85 GLY A N 1
ATOM 610 C CA . GLY A 1 85 ? -16.977 -5.904 3.093 1.00 93.19 85 GLY A CA 1
ATOM 611 C C . GLY A 1 85 ? -16.026 -6.879 3.784 1.00 93.19 85 GLY A C 1
ATOM 612 O O . GLY A 1 85 ? -16.378 -7.450 4.815 1.00 93.19 85 GLY A O 1
ATOM 613 N N . ASP A 1 86 ? -14.776 -6.936 3.328 1.00 93.12 86 ASP A N 1
ATOM 614 C CA . ASP A 1 86 ? -13.731 -7.828 3.862 1.00 93.12 86 ASP A CA 1
ATOM 615 C C . ASP A 1 86 ? -12.948 -7.261 5.059 1.00 93.12 86 ASP A C 1
ATOM 617 O O . ASP A 1 86 ? -12.274 -8.007 5.760 1.00 93.12 86 ASP A O 1
ATOM 621 N N . LYS A 1 87 ? -13.113 -5.965 5.365 1.00 95.25 87 LYS A N 1
ATOM 622 C CA . LYS A 1 87 ? -12.401 -5.250 6.441 1.00 95.25 87 LYS A CA 1
ATOM 623 C C . LYS A 1 87 ? -10.904 -5.064 6.164 1.00 95.25 87 LYS A C 1
ATOM 625 O O . LYS A 1 87 ? -10.116 -4.968 7.107 1.00 95.25 87 LYS A O 1
ATOM 630 N N . HIS A 1 88 ? -10.519 -4.897 4.903 1.00 96.75 88 HIS A N 1
ATOM 631 C CA . HIS A 1 88 ? -9.139 -4.607 4.519 1.00 96.75 88 HIS A CA 1
ATOM 632 C C . HIS A 1 88 ? -8.944 -3.174 4.033 1.00 96.75 88 HIS A C 1
ATOM 634 O O . HIS A 1 88 ? -9.831 -2.537 3.458 1.00 96.75 88 HIS A O 1
ATOM 640 N N . TYR A 1 89 ? -7.732 -2.667 4.232 1.00 97.56 89 TYR A N 1
ATOM 641 C CA . TYR A 1 89 ? -7.221 -1.570 3.428 1.00 97.56 89 TYR A CA 1
ATOM 642 C C . TYR A 1 89 ? -6.468 -2.119 2.222 1.00 97.56 89 TYR A C 1
ATOM 644 O O . TYR A 1 89 ? -5.754 -3.118 2.303 1.00 97.56 89 TYR A O 1
ATOM 652 N N . TYR A 1 90 ? -6.588 -1.395 1.124 1.00 96.06 90 TYR A N 1
ATOM 653 C CA . TYR A 1 90 ? -5.928 -1.654 -0.136 1.00 96.06 90 TYR A CA 1
ATOM 654 C C . TYR A 1 90 ? -5.072 -0.449 -0.476 1.00 96.06 90 TYR A C 1
ATOM 656 O O . TYR A 1 90 ? -5.594 0.657 -0.597 1.00 96.06 90 TYR A O 1
ATOM 664 N N . ALA A 1 91 ? -3.768 -0.648 -0.607 1.00 94.25 91 ALA A N 1
ATOM 665 C CA . ALA A 1 91 ? -2.816 0.415 -0.888 1.00 94.25 91 ALA A CA 1
ATOM 666 C C . ALA A 1 91 ? -2.142 0.164 -2.236 1.00 94.25 91 ALA A C 1
ATOM 668 O O . ALA A 1 91 ? -1.448 -0.835 -2.421 1.00 94.25 91 ALA A O 1
ATOM 669 N N . ALA A 1 92 ? -2.356 1.075 -3.181 1.00 91.56 92 ALA A N 1
ATOM 670 C CA . ALA A 1 92 ? -1.650 1.077 -4.448 1.00 91.56 92 ALA A CA 1
ATOM 671 C C . ALA A 1 92 ? -0.267 1.699 -4.243 1.00 91.56 92 ALA A C 1
ATOM 673 O O . ALA A 1 92 ? -0.147 2.815 -3.735 1.00 91.56 92 ALA A O 1
ATOM 674 N N . SER A 1 93 ? 0.784 0.976 -4.613 1.00 85.06 93 SER A N 1
ATOM 675 C CA . SER A 1 93 ? 2.148 1.483 -4.512 1.00 85.06 93 SER A CA 1
ATOM 676 C C . SER A 1 93 ? 2.611 2.114 -5.822 1.00 85.06 93 SER A C 1
ATOM 678 O O . SER A 1 93 ? 2.520 1.510 -6.883 1.00 85.06 93 SER A O 1
ATOM 680 N N . SER A 1 94 ? 3.225 3.291 -5.736 1.00 77.19 94 SER A N 1
ATOM 681 C CA . SER A 1 94 ? 3.935 3.940 -6.849 1.00 77.19 94 SER A CA 1
ATOM 682 C C . SER A 1 94 ? 5.348 3.382 -7.077 1.00 77.19 94 SER A C 1
ATOM 684 O O . SER A 1 94 ? 6.071 3.805 -7.977 1.00 77.19 94 SER A O 1
ATOM 686 N N . GLY A 1 95 ? 5.776 2.422 -6.254 1.00 72.75 95 GLY A N 1
ATOM 687 C CA . GLY A 1 95 ? 7.104 1.831 -6.315 1.00 72.75 95 GLY A CA 1
ATOM 688 C C . GLY A 1 95 ? 7.206 0.520 -5.543 1.00 72.75 95 GLY A C 1
ATOM 689 O O . GLY A 1 95 ? 6.359 0.182 -4.720 1.00 72.75 95 GLY A O 1
ATOM 690 N N . SER A 1 96 ? 8.265 -0.230 -5.830 1.00 66.81 96 SER A N 1
ATOM 691 C CA . SER A 1 96 ? 8.561 -1.510 -5.185 1.00 66.81 96 SER A CA 1
ATOM 692 C C . SER A 1 96 ? 8.834 -1.368 -3.688 1.00 66.81 96 SER A C 1
ATOM 694 O O . SER A 1 96 ? 9.592 -0.489 -3.282 1.00 66.81 96 SER A O 1
ATOM 696 N N . ASN A 1 97 ? 8.333 -2.310 -2.885 1.00 62.12 97 ASN A N 1
ATOM 697 C CA . ASN A 1 97 ? 8.793 -2.514 -1.505 1.00 62.12 97 ASN A CA 1
ATOM 698 C C . ASN A 1 97 ? 10.130 -3.276 -1.417 1.00 62.12 97 ASN A C 1
ATOM 700 O O . ASN A 1 97 ? 10.741 -3.383 -0.355 1.00 62.12 97 ASN A O 1
ATOM 704 N N . LEU A 1 98 ? 10.549 -3.865 -2.535 1.00 57.38 98 LEU A N 1
ATOM 705 C CA . LEU A 1 98 ? 11.781 -4.615 -2.678 1.00 57.38 98 LEU A CA 1
ATOM 706 C C . LEU A 1 98 ? 12.876 -3.732 -3.269 1.00 57.38 98 LEU A C 1
ATOM 708 O O . LEU A 1 98 ? 12.668 -3.055 -4.279 1.00 57.38 98 LEU A O 1
ATOM 712 N N . ALA A 1 99 ? 14.062 -3.822 -2.679 1.00 49.38 99 ALA A N 1
ATOM 713 C CA . ALA A 1 99 ? 15.289 -3.356 -3.294 1.00 49.38 99 ALA A CA 1
ATOM 714 C C . ALA A 1 99 ? 15.471 -4.029 -4.680 1.00 49.38 99 ALA A C 1
ATOM 716 O O . ALA A 1 99 ? 15.220 -5.232 -4.784 1.00 49.38 99 ALA A O 1
ATOM 717 N N . PRO A 1 100 ? 15.903 -3.307 -5.738 1.00 44.66 100 PRO A N 1
ATOM 718 C CA . PRO A 1 100 ? 16.088 -3.843 -7.095 1.00 44.66 100 PRO A CA 1
ATOM 719 C C . PRO A 1 100 ? 16.863 -5.168 -7.235 1.00 44.66 100 PRO A C 1
ATOM 721 O O . PRO A 1 100 ? 16.778 -5.843 -8.258 1.00 44.66 100 PRO A O 1
ATOM 724 N N . ASN A 1 101 ? 17.628 -5.550 -6.212 1.00 39.50 101 ASN A N 1
ATOM 725 C CA . ASN A 1 101 ? 18.425 -6.770 -6.128 1.00 39.50 101 ASN A CA 1
ATOM 726 C C . ASN A 1 101 ? 17.735 -7.938 -5.389 1.00 39.50 101 ASN A C 1
ATOM 728 O O . ASN A 1 101 ? 18.340 -8.999 -5.261 1.00 39.50 101 ASN A O 1
ATOM 732 N N . ALA A 1 102 ? 16.487 -7.790 -4.933 1.00 42.28 102 ALA A N 1
ATOM 733 C CA . ALA A 1 102 ? 15.718 -8.852 -4.274 1.00 42.28 102 ALA A CA 1
ATOM 734 C C . ALA A 1 102 ? 14.934 -9.759 -5.247 1.00 42.28 102 ALA A C 1
ATOM 736 O O . ALA A 1 102 ? 14.118 -10.576 -4.813 1.00 42.28 102 ALA A O 1
ATOM 737 N N . LEU A 1 103 ? 15.185 -9.665 -6.559 1.00 40.81 103 LEU A N 1
ATOM 738 C CA . LEU A 1 103 ? 14.850 -10.761 -7.469 1.00 40.81 103 LEU A CA 1
ATOM 739 C C . LEU A 1 103 ? 15.724 -11.962 -7.106 1.00 40.81 103 LEU A C 1
ATOM 741 O O . LEU A 1 103 ? 16.943 -11.843 -7.072 1.00 40.81 103 LEU A O 1
ATOM 745 N N . PHE A 1 104 ? 15.110 -13.108 -6.809 1.00 32.75 104 PHE A N 1
ATOM 746 C CA . PHE A 1 104 ? 15.846 -14.333 -6.516 1.00 32.75 104 PHE A CA 1
ATOM 747 C C . PHE A 1 104 ? 16.266 -15.042 -7.815 1.00 32.75 104 PHE A C 1
ATOM 749 O O . PHE A 1 104 ? 15.405 -15.308 -8.657 1.00 32.75 104 PHE A O 1
ATOM 756 N N . PRO A 1 105 ? 17.557 -15.399 -7.967 1.00 42.72 105 PRO A N 1
ATOM 757 C CA . PRO A 1 105 ? 18.643 -15.200 -7.003 1.00 42.72 105 PRO A CA 1
ATOM 758 C C . PRO A 1 105 ? 19.168 -13.757 -6.998 1.00 42.72 105 PRO A C 1
ATOM 760 O O . PRO A 1 105 ? 19.298 -13.140 -8.055 1.00 42.72 105 PRO A O 1
ATOM 763 N N . ALA A 1 106 ? 19.514 -13.265 -5.801 1.00 39.50 106 ALA A N 1
ATOM 764 C CA . ALA A 1 106 ? 20.044 -11.922 -5.603 1.00 39.50 106 ALA A CA 1
ATOM 765 C C . ALA A 1 106 ? 21.210 -11.657 -6.562 1.00 39.50 106 ALA A C 1
ATOM 767 O O . ALA A 1 106 ? 22.215 -12.378 -6.562 1.00 39.50 106 ALA A O 1
ATOM 768 N N . ARG A 1 107 ? 21.084 -10.621 -7.392 1.00 43.78 107 ARG A N 1
ATOM 769 C CA . ARG A 1 107 ? 22.190 -10.182 -8.242 1.00 43.78 107 ARG A CA 1
ATOM 770 C C . ARG A 1 107 ? 23.297 -9.634 -7.328 1.00 43.78 107 ARG A C 1
ATOM 772 O O . ARG A 1 107 ? 22.992 -8.798 -6.475 1.00 43.78 107 ARG A O 1
ATOM 779 N N . PRO A 1 108 ? 24.568 -10.050 -7.484 1.00 44.88 108 PRO A N 1
ATOM 780 C CA . PRO A 1 108 ? 25.668 -9.416 -6.766 1.00 44.88 108 PRO A CA 1
ATOM 781 C C . PRO A 1 108 ? 25.658 -7.899 -7.017 1.00 44.88 108 PRO A C 1
ATOM 783 O O . PRO A 1 108 ? 25.397 -7.501 -8.160 1.00 44.88 108 PRO A O 1
ATOM 786 N N . PRO A 1 109 ? 25.959 -7.057 -6.007 1.00 46.97 109 PRO A N 1
ATOM 787 C CA . PRO A 1 109 ? 26.087 -5.617 -6.199 1.00 46.97 109 PRO A CA 1
ATOM 788 C C . PRO A 1 109 ? 27.041 -5.372 -7.365 1.00 46.97 109 PRO A C 1
ATOM 790 O O . PRO A 1 109 ? 28.179 -5.851 -7.342 1.00 46.97 109 PRO A O 1
ATOM 793 N N . VAL A 1 110 ? 26.601 -4.674 -8.413 1.00 45.28 110 VAL A N 1
ATOM 794 C CA . VAL A 1 110 ? 27.492 -4.365 -9.538 1.00 45.28 110 VAL A CA 1
ATOM 795 C C . VAL A 1 110 ? 28.402 -3.212 -9.115 1.00 45.28 110 VAL A C 1
ATOM 797 O O . VAL A 1 110 ? 28.238 -2.072 -9.541 1.00 45.28 110 VAL A O 1
ATOM 800 N N . GLY A 1 111 ? 29.379 -3.517 -8.258 1.00 43.62 111 GLY A N 1
ATOM 801 C CA . GLY A 1 111 ? 30.374 -2.586 -7.715 1.00 43.62 111 GLY A CA 1
ATOM 802 C C . GLY A 1 111 ? 31.339 -1.994 -8.752 1.00 43.62 111 GLY A C 1
ATOM 803 O O . GLY A 1 111 ? 32.277 -1.298 -8.383 1.00 43.62 111 GLY A O 1
ATOM 804 N N . THR A 1 112 ? 31.127 -2.252 -10.044 1.00 41.94 112 THR A N 1
ATOM 805 C CA . THR A 1 112 ? 31.917 -1.719 -11.168 1.00 41.94 112 THR A CA 1
ATOM 806 C C . THR A 1 112 ? 31.072 -1.002 -12.224 1.00 41.94 112 THR A C 1
ATOM 808 O O . THR A 1 112 ? 31.621 -0.497 -13.202 1.00 41.94 112 THR A O 1
ATOM 811 N N . ALA A 1 113 ? 29.745 -0.923 -12.062 1.00 44.00 113 ALA A N 1
ATOM 812 C CA . ALA A 1 113 ? 28.898 -0.231 -13.026 1.00 44.00 113 ALA A CA 1
ATOM 813 C C . ALA A 1 113 ? 29.079 1.285 -12.872 1.00 44.00 113 ALA A C 1
ATOM 815 O O . ALA A 1 113 ? 28.607 1.873 -11.900 1.00 44.00 113 ALA A O 1
ATOM 816 N N . THR A 1 114 ? 29.752 1.929 -13.826 1.00 45.38 114 THR A N 1
ATOM 817 C CA . THR A 1 114 ? 29.920 3.394 -13.881 1.00 45.38 114 THR A CA 1
ATOM 818 C C . THR A 1 114 ? 28.597 4.115 -14.160 1.00 45.38 114 THR A C 1
ATOM 820 O O . THR A 1 114 ? 28.401 5.249 -13.731 1.00 45.38 114 THR A O 1
ATOM 823 N N . THR A 1 115 ? 27.632 3.417 -14.756 1.00 45.62 115 THR A N 1
ATOM 824 C CA . THR A 1 115 ? 26.244 3.839 -14.967 1.00 45.62 115 THR A CA 1
ATOM 825 C C . THR A 1 115 ? 25.295 2.891 -14.232 1.00 45.62 115 THR A C 1
ATOM 827 O O . THR A 1 115 ? 25.447 1.674 -14.308 1.00 45.62 115 THR A O 1
ATOM 830 N N . ALA A 1 116 ? 24.322 3.425 -13.484 1.00 41.69 116 ALA A N 1
ATOM 831 C CA . ALA A 1 116 ? 23.231 2.592 -12.974 1.00 41.69 116 ALA A CA 1
ATOM 832 C C . ALA A 1 116 ? 22.520 1.956 -14.184 1.00 41.69 116 ALA A C 1
ATOM 834 O O . ALA A 1 116 ? 22.332 2.659 -15.183 1.00 41.69 116 ALA A O 1
ATOM 835 N N . PRO A 1 117 ? 22.143 0.663 -14.155 1.00 41.84 117 PRO A N 1
ATOM 836 C CA . PRO A 1 117 ? 21.333 0.119 -15.231 1.00 41.84 117 PRO A CA 1
ATOM 837 C C . PRO A 1 117 ? 20.071 0.973 -15.323 1.00 41.84 117 PRO A C 1
ATOM 839 O O . PRO A 1 117 ? 19.390 1.184 -14.322 1.00 41.84 117 PRO A O 1
ATOM 842 N N . VAL A 1 118 ? 19.772 1.471 -16.520 1.00 41.44 118 VAL A N 1
ATOM 843 C CA . VAL A 1 118 ? 18.659 2.400 -16.784 1.00 41.44 118 VAL A CA 1
ATOM 844 C C . VAL A 1 118 ? 17.278 1.806 -16.449 1.00 41.44 118 VAL A C 1
ATOM 846 O O . VAL A 1 118 ? 16.292 2.524 -16.465 1.00 41.44 118 VAL A O 1
ATOM 849 N N . ASN A 1 119 ? 17.219 0.520 -16.075 1.00 40.19 119 ASN A N 1
ATOM 850 C CA . ASN A 1 119 ? 16.005 -0.268 -15.863 1.00 40.19 119 ASN A CA 1
ATOM 851 C C . ASN A 1 119 ? 16.037 -1.094 -14.558 1.00 40.19 119 ASN A C 1
ATOM 853 O O . ASN A 1 119 ? 15.651 -2.261 -14.555 1.00 40.19 119 ASN A O 1
ATOM 857 N N . VAL A 1 120 ? 16.508 -0.536 -13.438 1.00 41.69 120 VAL A N 1
ATOM 858 C CA . VAL A 1 120 ? 16.401 -1.203 -12.118 1.00 41.69 120 VAL A CA 1
ATOM 859 C C . VAL A 1 120 ? 15.046 -0.997 -11.427 1.00 41.69 120 VAL A C 1
ATOM 861 O O . VAL A 1 120 ? 14.927 -1.204 -10.226 1.00 41.69 120 VAL A O 1
ATOM 864 N N . SER A 1 121 ? 13.972 -0.724 -12.171 1.00 43.09 121 SER A N 1
ATOM 865 C CA . SER A 1 121 ? 12.589 -0.936 -11.701 1.00 43.09 121 SER A CA 1
ATOM 866 C C . SER A 1 121 ? 12.240 -2.430 -11.555 1.00 43.09 121 SER A C 1
ATOM 868 O O . SER A 1 121 ? 11.088 -2.837 -11.704 1.00 43.09 121 SER A O 1
ATOM 870 N N . GLN A 1 122 ? 13.238 -3.272 -11.269 1.00 43.88 122 GLN A N 1
ATOM 871 C CA . GLN A 1 122 ? 13.099 -4.693 -10.987 1.00 43.88 122 GLN A CA 1
ATOM 872 C C . GLN A 1 122 ? 12.603 -4.877 -9.554 1.00 43.88 122 GLN A C 1
ATOM 874 O O . GLN A 1 122 ? 13.304 -5.277 -8.635 1.00 43.88 122 GLN A O 1
ATOM 879 N N . GLY A 1 123 ? 11.345 -4.504 -9.411 1.00 54.22 123 GLY A N 1
ATOM 880 C CA . GLY A 1 123 ? 10.544 -4.503 -8.216 1.00 54.22 123 GLY A CA 1
ATOM 881 C C . GLY A 1 123 ? 9.207 -3.949 -8.677 1.00 54.22 123 GLY A C 1
ATOM 882 O O . GLY A 1 123 ? 9.091 -2.763 -8.992 1.00 54.22 123 GLY A O 1
ATOM 883 N N . ALA A 1 124 ? 8.237 -4.830 -8.896 1.00 62.56 124 ALA A N 1
ATOM 884 C CA . ALA A 1 124 ? 6.919 -4.383 -9.310 1.00 62.56 124 ALA A CA 1
ATOM 885 C C . ALA A 1 124 ? 6.329 -3.534 -8.179 1.00 62.56 124 ALA A C 1
ATOM 887 O O . ALA A 1 124 ? 6.486 -3.882 -7.007 1.00 62.56 124 ALA A O 1
ATOM 888 N N . ALA A 1 125 ? 5.638 -2.448 -8.527 1.00 78.94 125 ALA A N 1
ATOM 889 C CA . ALA A 1 125 ? 4.640 -1.905 -7.625 1.00 78.94 125 ALA A CA 1
ATOM 890 C C . ALA A 1 125 ? 3.716 -3.036 -7.163 1.00 78.94 125 ALA A C 1
ATOM 892 O O . ALA A 1 125 ? 3.513 -4.039 -7.863 1.00 78.94 125 ALA A O 1
ATOM 893 N N . THR A 1 126 ? 3.187 -2.871 -5.964 1.00 86.50 126 THR A N 1
ATOM 894 C CA . THR A 1 126 ? 2.258 -3.809 -5.363 1.00 86.50 126 THR A CA 1
ATOM 895 C C . THR A 1 126 ? 0.944 -3.109 -5.063 1.00 86.50 126 THR A C 1
ATOM 897 O O . THR A 1 126 ? 0.904 -1.923 -4.739 1.00 86.50 126 THR A O 1
ATOM 900 N N . LEU A 1 127 ? -0.140 -3.862 -5.187 1.00 91.38 127 LEU A N 1
ATOM 901 C CA . LEU A 1 127 ? -1.332 -3.649 -4.391 1.00 91.38 127 LEU A CA 1
ATOM 902 C C . LEU A 1 127 ? -1.089 -4.380 -3.069 1.00 91.38 127 LEU A C 1
ATOM 904 O O . LEU A 1 127 ? -1.008 -5.613 -3.043 1.00 91.38 127 LEU A O 1
ATOM 908 N N . ASP A 1 128 ? -0.927 -3.622 -1.995 1.00 93.19 128 ASP A N 1
ATOM 909 C CA . ASP A 1 128 ? -0.789 -4.170 -0.653 1.00 93.19 128 ASP A CA 1
ATOM 910 C C . ASP A 1 128 ? -2.169 -4.310 -0.015 1.00 93.19 128 ASP A C 1
ATOM 912 O O . ASP A 1 128 ? -2.994 -3.397 -0.085 1.00 93.19 128 ASP A O 1
ATOM 916 N N . VAL A 1 129 ? -2.406 -5.462 0.604 1.00 95.00 129 VAL A N 1
ATOM 917 C CA . VAL A 1 129 ? -3.636 -5.790 1.325 1.00 95.00 129 VAL A CA 1
ATOM 918 C C . VAL A 1 129 ? -3.305 -5.813 2.808 1.00 95.00 129 VAL A C 1
ATOM 920 O O . VAL A 1 129 ? -2.428 -6.568 3.232 1.00 95.00 129 VAL A O 1
ATOM 923 N N . ILE A 1 130 ? -3.972 -4.968 3.584 1.00 96.44 130 ILE A N 1
ATOM 924 C CA . ILE A 1 130 ? -3.711 -4.772 5.009 1.00 96.44 130 ILE A CA 1
ATOM 925 C C . ILE A 1 130 ? -4.983 -5.104 5.778 1.00 96.44 130 ILE A C 1
ATOM 927 O O . ILE A 1 130 ? -6.011 -4.459 5.571 1.00 96.44 130 ILE A O 1
ATOM 931 N N . ASP A 1 131 ? -4.921 -6.079 6.677 1.00 95.69 131 ASP A N 1
ATOM 932 C CA . ASP A 1 131 ? -6.035 -6.406 7.568 1.00 95.69 131 ASP A CA 1
ATOM 933 C C . ASP A 1 131 ? -6.233 -5.268 8.576 1.00 95.69 131 ASP A C 1
ATOM 935 O O . ASP A 1 131 ? -5.310 -4.876 9.298 1.00 95.69 131 ASP A O 1
ATOM 939 N N . ALA A 1 132 ? -7.438 -4.692 8.613 1.00 95.88 132 ALA A N 1
ATOM 940 C CA . ALA A 1 132 ? -7.728 -3.561 9.490 1.00 95.88 132 ALA A CA 1
ATOM 941 C C . ALA A 1 132 ? -7.922 -3.960 10.963 1.00 95.88 132 ALA A C 1
ATOM 943 O O . ALA A 1 132 ? -7.836 -3.105 11.841 1.00 95.88 132 ALA A O 1
ATOM 944 N N . LEU A 1 133 ? -8.200 -5.231 11.255 1.00 93.62 133 LEU A N 1
ATOM 945 C CA . LEU A 1 133 ? -8.408 -5.754 12.604 1.00 93.62 133 LEU A CA 1
ATOM 946 C C . LEU A 1 133 ? -7.072 -6.062 13.286 1.00 93.62 133 LEU A C 1
ATOM 948 O O . LEU A 1 133 ? -6.832 -5.634 14.417 1.00 93.62 133 LEU A O 1
ATOM 952 N N . SER A 1 134 ? -6.200 -6.794 12.598 1.00 95.69 134 SER A N 1
ATOM 953 C CA . SER A 1 134 ? -4.869 -7.170 13.079 1.00 95.69 134 SER A CA 1
ATOM 954 C C . SER A 1 134 ? -3.827 -6.074 12.836 1.00 95.69 134 SER A C 1
ATOM 956 O O . SER A 1 134 ? -2.800 -6.047 13.519 1.00 95.69 134 SER A O 1
ATOM 958 N N . ARG A 1 135 ? -4.109 -5.144 11.909 1.00 96.38 135 ARG A N 1
ATOM 959 C CA . ARG A 1 135 ? -3.219 -4.053 11.481 1.00 96.38 135 ARG A CA 1
ATOM 960 C C . ARG A 1 135 ? -1.910 -4.572 10.882 1.00 96.38 135 ARG A C 1
ATOM 962 O O . ARG A 1 135 ? -0.854 -3.964 11.070 1.00 96.38 135 ARG A O 1
ATOM 969 N N . SER A 1 136 ? -1.973 -5.701 10.178 1.00 95.06 136 SER A N 1
ATOM 970 C CA . SER A 1 136 ? -0.827 -6.331 9.520 1.00 95.06 136 SER A CA 1
ATOM 971 C C . SER A 1 136 ? -0.962 -6.357 8.004 1.00 95.06 136 SER A C 1
ATOM 973 O O . SER A 1 136 ? -2.059 -6.327 7.458 1.00 95.06 136 SER A O 1
ATOM 975 N N . LEU A 1 137 ? 0.182 -6.434 7.323 1.00 93.69 137 LEU A N 1
ATOM 976 C CA . LEU A 1 137 ? 0.234 -6.718 5.895 1.00 93.69 137 LEU A CA 1
ATOM 977 C C . LEU A 1 137 ? -0.119 -8.192 5.659 1.00 93.69 137 LEU A C 1
ATOM 979 O O . LEU A 1 137 ? 0.629 -9.072 6.086 1.00 93.69 137 LEU A O 1
ATOM 983 N N . ASP A 1 138 ? -1.204 -8.443 4.939 1.00 93.75 138 ASP A N 1
ATOM 984 C CA . ASP A 1 138 ? -1.687 -9.791 4.630 1.00 93.75 138 ASP A CA 1
ATOM 985 C C . ASP A 1 138 ? -1.092 -10.314 3.328 1.00 93.75 138 ASP A C 1
ATOM 987 O O . ASP A 1 138 ? -0.613 -11.446 3.241 1.00 93.75 138 ASP A O 1
ATOM 991 N N . GLN A 1 139 ? -1.135 -9.486 2.284 1.00 90.69 139 GLN A N 1
ATOM 992 C CA . GLN A 1 139 ? -0.775 -9.901 0.937 1.00 90.69 139 GLN A CA 1
ATOM 993 C C . GLN A 1 139 ? -0.171 -8.749 0.146 1.00 90.69 139 GLN A C 1
ATOM 995 O O . GLN A 1 139 ? -0.512 -7.584 0.331 1.00 90.69 139 GLN A O 1
ATOM 1000 N N . ARG A 1 140 ? 0.705 -9.109 -0.793 1.00 87.62 140 ARG A N 1
ATOM 1001 C CA . ARG A 1 140 ? 1.183 -8.223 -1.850 1.00 87.62 140 ARG A CA 1
ATOM 1002 C C . ARG A 1 140 ? 0.828 -8.815 -3.198 1.00 87.62 140 ARG A C 1
ATOM 1004 O O . ARG A 1 140 ? 1.174 -9.963 -3.481 1.00 87.62 140 ARG A O 1
ATOM 1011 N N . VAL A 1 141 ? 0.161 -8.026 -4.025 1.00 87.12 141 VAL A N 1
ATOM 1012 C CA . VAL A 1 141 ? -0.229 -8.412 -5.378 1.00 87.12 141 VAL A CA 1
ATOM 1013 C C . VAL A 1 141 ? 0.577 -7.573 -6.371 1.00 87.12 141 VAL A C 1
ATOM 1015 O O . VAL A 1 141 ? 0.464 -6.351 -6.345 1.00 87.12 141 VAL A O 1
ATOM 1018 N N . PRO A 1 142 ? 1.421 -8.172 -7.228 1.00 83.06 142 PRO A N 1
ATOM 1019 C CA . PRO A 1 142 ? 2.196 -7.415 -8.211 1.00 83.06 142 PRO A CA 1
ATOM 1020 C C . PRO A 1 142 ? 1.299 -6.685 -9.222 1.00 83.06 142 PRO A C 1
ATOM 1022 O O . PRO A 1 142 ? 0.439 -7.308 -9.838 1.00 83.06 142 PRO A O 1
ATOM 1025 N N . THR A 1 143 ? 1.537 -5.389 -9.442 1.00 79.56 143 THR A N 1
ATOM 1026 C CA . THR A 1 143 ? 0.790 -4.554 -10.408 1.00 79.56 143 THR A CA 1
ATOM 1027 C C . THR A 1 143 ? 1.613 -4.141 -11.636 1.00 79.56 143 THR A C 1
ATOM 1029 O O . THR A 1 143 ? 1.053 -3.634 -12.601 1.00 79.56 143 THR A O 1
ATOM 1032 N N . PHE A 1 144 ? 2.913 -4.462 -11.646 1.00 75.19 144 PHE A N 1
ATOM 1033 C CA . PHE A 1 144 ? 3.893 -4.227 -12.720 1.00 75.19 144 PHE A CA 1
ATOM 1034 C C . PHE A 1 144 ? 4.166 -2.750 -13.052 1.00 75.19 144 PHE A C 1
ATOM 1036 O O . PHE A 1 144 ? 3.284 -1.973 -13.402 1.00 75.19 144 PHE A O 1
ATOM 1043 N N . ASN A 1 145 ? 5.449 -2.381 -13.018 1.00 75.69 145 ASN A N 1
ATOM 1044 C CA . ASN A 1 145 ? 5.906 -1.044 -13.393 1.00 75.69 145 ASN A CA 1
ATOM 1045 C C . ASN A 1 145 ? 6.351 -1.010 -14.853 1.00 75.69 145 ASN A C 1
ATOM 1047 O O . ASN A 1 145 ? 7.047 -1.913 -15.322 1.00 75.69 145 ASN A O 1
ATOM 1051 N N . VAL A 1 146 ? 6.023 0.081 -15.535 1.00 75.94 146 VAL A N 1
ATOM 1052 C CA . VAL A 1 146 ? 6.529 0.421 -16.864 1.00 75.94 146 VAL A CA 1
ATOM 1053 C C . VAL A 1 146 ? 7.608 1.493 -16.683 1.00 75.94 146 VAL A C 1
ATOM 1055 O O . VAL A 1 146 ? 7.293 2.585 -16.209 1.00 75.94 146 VAL A O 1
ATOM 1058 N N . PRO A 1 147 ? 8.884 1.214 -17.004 1.00 71.88 147 PRO A N 1
ATOM 1059 C CA . PRO A 1 147 ? 9.940 2.223 -16.951 1.00 71.88 147 PRO A CA 1
ATOM 1060 C C . PRO A 1 147 ? 9.652 3.375 -17.919 1.00 71.88 147 PRO A C 1
ATOM 1062 O O . PRO A 1 147 ? 9.017 3.165 -18.949 1.00 71.88 147 PRO A O 1
ATOM 1065 N N . ALA A 1 148 ? 10.153 4.576 -17.632 1.00 72.06 148 ALA A N 1
ATOM 1066 C CA . ALA A 1 148 ? 10.170 5.639 -18.636 1.00 72.06 148 ALA A CA 1
ATOM 1067 C C . ALA A 1 148 ? 11.138 5.271 -19.767 1.00 72.06 148 ALA A C 1
ATOM 1069 O O . ALA A 1 148 ? 12.208 4.720 -19.500 1.00 72.06 148 ALA A O 1
ATOM 1070 N N . ASP A 1 149 ? 10.803 5.629 -21.006 1.00 71.88 149 ASP A N 1
ATOM 1071 C CA . ASP A 1 149 ? 11.772 5.583 -22.098 1.00 71.88 149 ASP A CA 1
ATOM 1072 C C . ASP A 1 149 ? 12.810 6.706 -21.907 1.00 71.88 149 ASP A C 1
ATOM 1074 O O . ASP A 1 149 ? 12.426 7.880 -21.882 1.00 71.88 149 ASP A O 1
ATOM 1078 N N . PRO A 1 150 ? 14.121 6.401 -21.815 1.00 69.12 150 PRO A N 1
ATOM 1079 C CA . PRO A 1 150 ? 15.162 7.423 -21.737 1.00 69.12 150 PRO A CA 1
ATOM 1080 C C . PRO A 1 150 ? 15.178 8.393 -22.927 1.00 69.12 150 PRO A C 1
ATOM 1082 O O . PRO A 1 150 ? 15.657 9.516 -22.781 1.00 69.12 150 PRO A O 1
ATOM 1085 N N . ALA A 1 151 ? 14.668 7.983 -24.094 1.00 78.19 151 ALA A N 1
ATOM 1086 C CA . ALA A 1 151 ? 14.523 8.853 -25.261 1.00 78.19 151 ALA A CA 1
ATOM 1087 C C . ALA A 1 151 ? 13.255 9.734 -25.215 1.00 78.19 151 ALA A C 1
ATOM 1089 O O . ALA A 1 151 ? 13.078 10.594 -26.077 1.00 78.19 151 ALA A O 1
ATOM 1090 N N . GLY A 1 152 ? 12.398 9.564 -24.201 1.00 75.00 152 GLY A N 1
ATOM 1091 C CA . GLY A 1 152 ? 11.223 10.400 -23.953 1.00 75.00 152 GLY A CA 1
ATOM 1092 C C . GLY A 1 152 ? 9.966 10.007 -24.729 1.00 75.00 152 GLY A C 1
ATOM 1093 O O . GLY A 1 152 ? 9.002 10.769 -24.721 1.00 75.00 152 GLY A O 1
ATOM 1094 N N . SER A 1 153 ? 9.934 8.839 -25.382 1.00 80.69 153 SER A N 1
ATOM 1095 C CA . SER A 1 153 ? 8.768 8.411 -26.174 1.00 80.69 153 SER A CA 1
ATOM 1096 C C . SER A 1 153 ? 7.547 8.075 -25.311 1.00 80.69 153 SER A C 1
ATOM 1098 O O . SER A 1 153 ? 6.422 8.116 -25.804 1.00 80.69 153 SER A O 1
ATOM 1100 N N . HIS A 1 154 ? 7.750 7.753 -24.028 1.00 73.50 154 HIS A N 1
ATOM 1101 C CA . HIS A 1 154 ? 6.683 7.615 -23.037 1.00 73.50 154 HIS A CA 1
ATOM 1102 C C . HIS A 1 154 ? 7.203 7.812 -21.598 1.00 73.50 154 HIS A C 1
ATOM 1104 O O . HIS A 1 154 ? 8.366 7.500 -21.313 1.00 73.50 154 HIS A O 1
ATOM 1110 N N . PRO A 1 155 ? 6.357 8.304 -20.670 1.00 78.12 155 PRO A N 1
ATOM 1111 C CA . PRO A 1 155 ? 6.705 8.398 -19.254 1.00 78.12 155 PRO A CA 1
ATOM 1112 C C . PRO A 1 155 ? 6.739 7.015 -18.581 1.00 78.12 155 PRO A C 1
ATOM 1114 O O . PRO A 1 155 ? 6.320 6.010 -19.162 1.00 78.12 155 PRO A O 1
ATOM 1117 N N . ALA A 1 156 ? 7.229 6.975 -17.338 1.00 78.50 156 ALA A N 1
ATOM 1118 C CA . ALA A 1 156 ? 7.061 5.813 -16.470 1.00 78.50 156 ALA A CA 1
ATOM 1119 C C . ALA A 1 156 ? 5.587 5.662 -16.069 1.00 78.50 156 ALA A C 1
ATOM 1121 O O . ALA A 1 156 ? 4.865 6.654 -15.964 1.00 78.50 156 ALA A O 1
ATOM 1122 N N . GLY A 1 157 ? 5.157 4.430 -15.816 1.00 78.25 157 GLY A N 1
ATOM 1123 C CA . GLY A 1 157 ? 3.810 4.117 -15.354 1.00 78.25 157 GLY A CA 1
ATOM 1124 C C . GLY A 1 157 ? 3.835 3.119 -14.207 1.00 78.25 157 GLY A C 1
ATOM 1125 O O . GLY A 1 157 ? 4.559 2.125 -14.262 1.00 78.25 157 GLY A O 1
ATOM 1126 N N . THR A 1 158 ? 3.016 3.367 -13.189 1.00 83.12 158 THR A N 1
ATOM 1127 C CA . THR A 1 158 ? 2.782 2.447 -12.067 1.00 83.12 158 THR A CA 1
ATOM 1128 C C . THR A 1 158 ? 1.288 2.401 -11.742 1.00 83.12 158 THR A C 1
ATOM 1130 O O . THR A 1 158 ? 0.516 3.222 -12.247 1.00 83.12 158 THR A O 1
ATOM 1133 N N . ALA A 1 159 ? 0.849 1.430 -10.944 1.00 81.06 159 ALA A N 1
ATOM 1134 C CA . ALA A 1 159 ? -0.516 1.426 -10.433 1.00 81.06 159 ALA A CA 1
ATOM 1135 C C . ALA A 1 159 ? -0.633 2.457 -9.302 1.00 81.06 159 ALA A C 1
ATOM 1137 O O . ALA A 1 159 ? -0.323 2.163 -8.155 1.00 81.06 159 ALA A O 1
ATOM 1138 N N . HIS A 1 160 ? -1.040 3.677 -9.651 1.00 81.25 160 HIS A N 1
ATOM 1139 C CA . HIS A 1 160 ? -1.130 4.804 -8.712 1.00 81.25 160 HIS A CA 1
ATOM 1140 C C . HIS A 1 160 ? -2.426 4.831 -7.900 1.00 81.25 160 HIS A C 1
ATOM 1142 O O . HIS A 1 160 ? -2.477 5.474 -6.859 1.00 81.25 160 HIS A O 1
ATOM 1148 N N . SER A 1 161 ? -3.470 4.160 -8.390 1.00 91.12 161 SER A N 1
ATOM 1149 C CA . SER A 1 161 ? -4.827 4.275 -7.863 1.00 91.12 161 SER A CA 1
ATOM 1150 C C . SER A 1 161 ? -5.398 2.927 -7.454 1.00 91.12 161 SER A C 1
ATOM 1152 O O . SER A 1 161 ? -4.959 1.877 -7.927 1.00 91.12 161 SER A O 1
ATOM 1154 N N . VAL A 1 162 ? -6.391 2.953 -6.575 1.00 94.88 162 VAL A N 1
ATOM 1155 C CA . VAL A 1 162 ? -7.162 1.775 -6.191 1.00 94.88 162 VAL A CA 1
ATOM 1156 C C . VAL A 1 162 ? -8.560 2.180 -5.748 1.00 94.88 162 VAL A C 1
ATOM 1158 O O . VAL A 1 162 ? -8.751 3.176 -5.055 1.00 94.88 162 VAL A O 1
ATOM 1161 N N . ALA A 1 163 ? -9.540 1.370 -6.127 1.00 96.38 163 ALA A N 1
ATOM 1162 C CA . ALA A 1 163 ? -10.893 1.434 -5.596 1.00 96.38 163 ALA A CA 1
ATOM 1163 C C . ALA A 1 163 ? -11.328 0.040 -5.150 1.00 96.38 163 ALA A C 1
ATOM 1165 O O . ALA A 1 163 ? -10.884 -0.953 -5.720 1.00 96.38 163 ALA A O 1
ATOM 1166 N N . ALA A 1 164 ? -12.226 -0.050 -4.174 1.00 95.50 164 ALA A N 1
ATOM 1167 C CA . ALA A 1 164 ? -12.852 -1.314 -3.808 1.00 95.50 164 ALA A CA 1
ATOM 1168 C C . ALA A 1 164 ? -14.366 -1.155 -3.668 1.00 95.50 164 ALA A C 1
ATOM 1170 O O . ALA A 1 164 ? -14.861 -0.094 -3.279 1.00 95.50 164 ALA A O 1
ATOM 1171 N N . PHE A 1 165 ? -15.095 -2.221 -3.987 1.00 94.50 165 PHE A N 1
ATOM 1172 C CA . PHE A 1 165 ? -16.540 -2.289 -3.832 1.00 94.50 165 PHE A CA 1
ATOM 1173 C C . PHE A 1 165 ? -16.920 -3.320 -2.772 1.00 94.50 165 PHE A C 1
ATOM 1175 O O . PHE A 1 165 ? -16.756 -4.521 -2.981 1.00 94.50 165 PHE A O 1
ATOM 1182 N N . GLU A 1 166 ? -17.494 -2.838 -1.669 1.00 92.31 166 GLU A N 1
ATOM 1183 C CA . GLU A 1 166 ? -17.853 -3.670 -0.512 1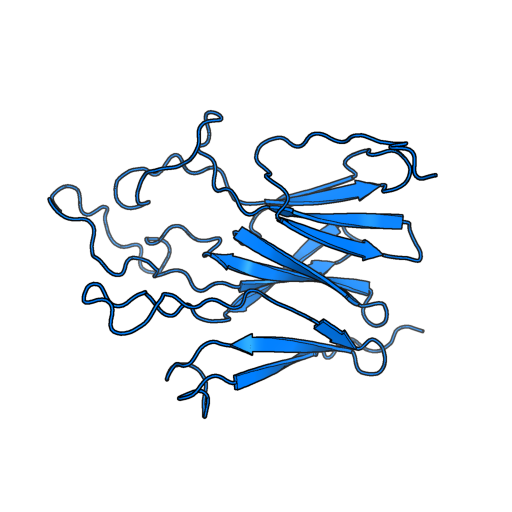.00 92.31 166 GLU A CA 1
ATOM 1184 C C . GLU A 1 166 ? -18.945 -4.695 -0.795 1.00 92.31 166 GLU A C 1
ATOM 1186 O O . GLU A 1 166 ? -18.993 -5.714 -0.124 1.00 92.31 166 GLU A O 1
ATOM 1191 N N . GLY A 1 167 ? -19.794 -4.471 -1.803 1.00 90.50 167 GLY A N 1
ATOM 1192 C CA . GLY A 1 167 ? -20.871 -5.408 -2.122 1.00 90.50 167 GLY A CA 1
ATOM 1193 C C . GLY A 1 167 ? -20.402 -6.707 -2.782 1.00 90.50 167 GLY A C 1
ATOM 1194 O O . GLY A 1 167 ? -21.185 -7.644 -2.871 1.00 90.50 167 GLY A O 1
ATOM 1195 N N . THR A 1 168 ? -19.168 -6.762 -3.295 1.00 91.19 168 THR A N 1
ATOM 1196 C CA . THR A 1 168 ? -18.612 -7.978 -3.921 1.00 91.19 168 THR A CA 1
ATOM 1197 C C . THR A 1 168 ? -17.145 -8.228 -3.572 1.00 91.19 168 THR A C 1
ATOM 1199 O O . THR A 1 168 ? -16.520 -9.074 -4.204 1.00 91.19 168 THR A O 1
ATOM 1202 N N . ASN A 1 169 ? -16.554 -7.427 -2.682 1.00 93.62 169 ASN A N 1
ATOM 1203 C CA . ASN A 1 169 ? -15.120 -7.432 -2.362 1.00 93.62 169 ASN A CA 1
ATOM 1204 C C . ASN A 1 169 ? -14.198 -7.386 -3.594 1.00 93.62 169 ASN A C 1
ATOM 1206 O O . ASN A 1 169 ? -13.100 -7.941 -3.605 1.00 93.62 169 ASN A O 1
ATOM 1210 N N . HIS A 1 170 ? -14.649 -6.707 -4.654 1.00 94.94 170 HIS A N 1
ATOM 1211 C CA . HIS A 1 170 ? -13.828 -6.479 -5.837 1.00 94.94 170 HIS A CA 1
ATOM 1212 C C . HIS A 1 170 ? -12.972 -5.234 -5.649 1.00 94.94 170 HIS A C 1
ATOM 1214 O O . HIS A 1 170 ? -13.473 -4.177 -5.265 1.00 94.94 170 HIS A O 1
ATOM 1220 N N . VAL A 1 171 ? -11.697 -5.357 -5.998 1.00 95.88 171 VAL A N 1
ATOM 1221 C CA . VAL A 1 171 ? -10.690 -4.303 -5.931 1.00 95.88 171 VAL A CA 1
ATOM 1222 C C . VAL A 1 171 ? -10.212 -3.998 -7.340 1.00 95.88 171 VAL A C 1
ATOM 1224 O O . VAL A 1 171 ? -9.738 -4.873 -8.061 1.00 95.88 171 VAL A O 1
ATOM 1227 N N . PHE A 1 172 ? -10.346 -2.745 -7.741 1.00 95.19 172 PHE A N 1
ATOM 1228 C CA . PHE A 1 172 ? -10.082 -2.249 -9.080 1.00 95.19 172 PHE A CA 1
ATOM 1229 C C . PHE A 1 172 ? -8.775 -1.470 -9.065 1.00 95.19 172 PHE A C 1
ATOM 1231 O O . PHE A 1 172 ? -8.639 -0.490 -8.332 1.00 95.19 172 PHE A O 1
ATOM 1238 N N . VAL A 1 173 ? -7.823 -1.896 -9.890 1.00 93.62 173 VAL A N 1
ATOM 1239 C CA . VAL A 1 173 ? -6.504 -1.268 -9.987 1.00 93.62 173 VAL A CA 1
ATOM 1240 C C . VAL A 1 173 ? -6.231 -0.923 -11.449 1.00 93.62 173 VAL A C 1
ATOM 1242 O O . VAL A 1 173 ? -6.271 -1.825 -12.293 1.00 93.62 173 VAL A O 1
ATOM 1245 N N . PRO A 1 174 ? -5.968 0.349 -11.792 1.00 92.25 174 PRO A N 1
ATOM 1246 C CA . PRO A 1 174 ? -5.516 0.707 -13.120 1.00 92.25 174 PRO A CA 1
ATOM 1247 C C . PRO A 1 174 ? -4.076 0.243 -13.313 1.00 92.25 174 PRO A C 1
ATOM 1249 O O . PRO A 1 174 ? -3.196 0.508 -12.494 1.00 92.25 174 PRO A O 1
ATOM 1252 N N . ILE A 1 175 ? -3.844 -0.430 -14.430 1.00 88.44 175 ILE A N 1
ATOM 1253 C CA . ILE A 1 175 ? -2.549 -0.965 -14.815 1.00 88.44 175 ILE A CA 1
ATOM 1254 C C . ILE A 1 175 ? -2.076 -0.224 -16.074 1.00 88.44 175 ILE A C 1
ATOM 1256 O O . ILE A 1 175 ? -2.813 -0.170 -17.068 1.00 88.44 175 ILE A O 1
ATOM 1260 N N . PRO A 1 176 ? -0.861 0.355 -16.062 1.00 86.75 176 PRO A N 1
ATOM 1261 C CA . PRO A 1 176 ? -0.305 1.035 -17.228 1.00 86.75 176 PRO A CA 1
ATOM 1262 C C . PRO A 1 176 ? -0.105 0.064 -1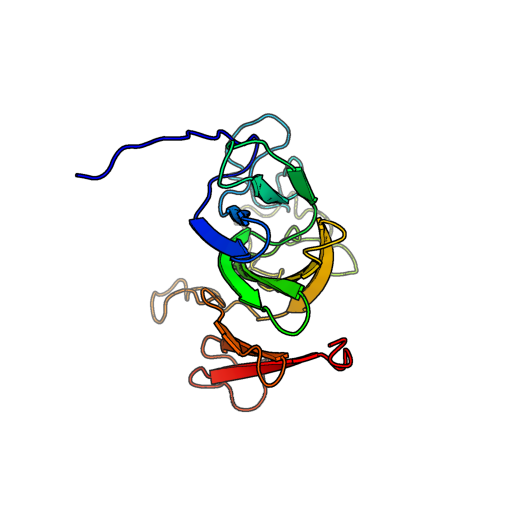8.396 1.00 86.75 176 PRO A C 1
ATOM 1264 O O . PRO A 1 176 ? 0.041 -1.141 -18.200 1.00 86.75 176 PRO A O 1
ATOM 1267 N N . ALA A 1 177 ? -0.061 0.592 -19.619 1.00 86.75 177 ALA A N 1
ATOM 1268 C CA . ALA A 1 177 ? 0.126 -0.200 -20.832 1.00 86.75 177 ALA A CA 1
ATOM 1269 C C . ALA A 1 177 ? 1.362 -1.107 -20.757 1.00 86.75 177 ALA A C 1
ATOM 1271 O O . ALA A 1 177 ? 2.487 -0.622 -20.664 1.00 86.75 177 ALA A O 1
ATOM 1272 N N . ASN A 1 178 ? 1.156 -2.425 -20.795 1.00 80.69 178 ASN A N 1
ATOM 1273 C CA . ASN A 1 178 ? 2.233 -3.407 -20.716 1.00 80.69 178 ASN A CA 1
ATOM 1274 C C . ASN A 1 178 ? 1.844 -4.748 -21.365 1.00 80.69 178 ASN A C 1
ATOM 1276 O O . ASN A 1 178 ? 0.685 -4.993 -21.691 1.00 80.69 178 ASN A O 1
ATOM 1280 N N . ASN A 1 179 ? 2.830 -5.628 -21.547 1.00 82.62 179 ASN A N 1
ATOM 1281 C CA . ASN A 1 179 ? 2.658 -6.977 -22.095 1.00 82.62 179 ASN A CA 1
ATOM 1282 C C . ASN A 1 179 ? 2.824 -8.101 -21.050 1.00 82.62 179 ASN A C 1
ATOM 1284 O O . ASN A 1 179 ? 2.809 -9.272 -21.424 1.00 82.62 179 ASN A O 1
ATOM 1288 N N . ALA A 1 180 ? 2.994 -7.760 -19.768 1.00 81.44 180 ALA A N 1
ATOM 1289 C CA . ALA A 1 180 ? 3.073 -8.716 -18.663 1.00 81.44 180 ALA A CA 1
ATOM 1290 C C . ALA A 1 180 ? 1.678 -9.163 -18.194 1.00 81.44 180 ALA A C 1
ATOM 1292 O O . ALA A 1 180 ? 1.495 -10.314 -17.803 1.00 81.44 180 ALA A O 1
ATOM 1293 N N . VAL A 1 181 ? 0.688 -8.270 -18.276 1.00 82.25 181 VAL A N 1
ATOM 1294 C CA . VAL A 1 181 ? -0.721 -8.562 -17.998 1.00 82.25 181 VAL A CA 1
ATOM 1295 C C . VAL A 1 181 ? -1.441 -8.891 -19.314 1.00 82.25 181 VAL A C 1
ATOM 1297 O O . VAL A 1 181 ? -1.387 -8.090 -20.256 1.00 82.25 181 VAL A O 1
ATOM 1300 N N . PRO A 1 182 ? -2.131 -10.047 -19.415 1.00 85.75 182 PRO A N 1
ATOM 1301 C CA . PRO A 1 182 ? -2.886 -10.411 -20.610 1.00 85.75 182 PRO A CA 1
ATOM 1302 C C . PRO A 1 182 ? -3.848 -9.301 -21.043 1.00 85.75 182 PRO A C 1
ATOM 1304 O O . PRO A 1 182 ? -4.590 -8.758 -20.231 1.00 85.75 182 PRO A O 1
ATOM 1307 N N . PHE A 1 183 ? -3.839 -8.979 -22.339 1.00 90.94 183 PHE A N 1
ATOM 1308 C CA . PHE A 1 183 ? -4.712 -7.967 -22.954 1.00 90.94 183 PHE A CA 1
ATOM 1309 C C . PHE A 1 183 ? -4.534 -6.521 -22.438 1.00 90.94 183 PHE A C 1
ATOM 1311 O O . PHE A 1 183 ? -5.393 -5.683 -22.689 1.00 90.94 183 PHE A O 1
ATOM 1318 N N . CYS A 1 184 ? -3.409 -6.188 -21.792 1.00 89.44 184 CYS A N 1
ATOM 1319 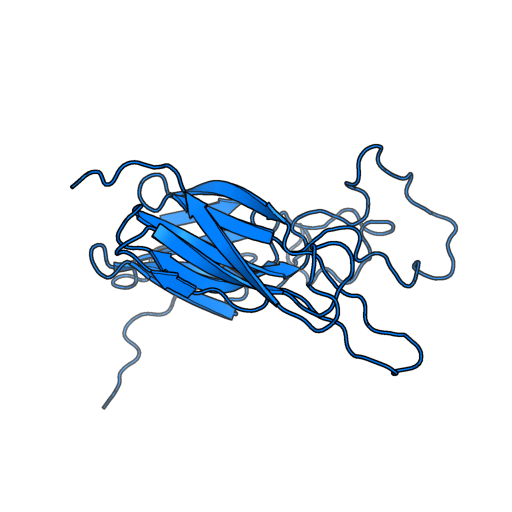C CA . CYS A 1 184 ? -3.155 -4.855 -21.220 1.00 89.44 184 CYS A CA 1
ATOM 1320 C C . CYS A 1 184 ? -2.254 -3.941 -22.082 1.00 89.44 184 CYS A C 1
ATOM 1322 O O . CYS A 1 184 ? -1.664 -2.986 -21.577 1.00 89.44 184 CYS A O 1
ATOM 1324 N N . LEU A 1 185 ? -2.131 -4.199 -23.393 1.00 89.69 185 LEU A N 1
ATOM 1325 C CA . LEU A 1 185 ? -1.176 -3.499 -24.277 1.00 89.69 185 LEU A CA 1
ATOM 1326 C C . LEU A 1 185 ? -1.409 -1.985 -24.401 1.00 89.69 185 LEU A C 1
ATOM 1328 O O . LEU A 1 185 ? -0.496 -1.260 -24.779 1.00 89.69 185 LEU A O 1
ATOM 1332 N N . THR A 1 186 ? -2.613 -1.506 -24.098 1.00 90.62 186 THR A N 1
ATOM 1333 C CA . THR A 1 186 ? -2.989 -0.082 -24.141 1.00 90.62 186 THR A CA 1
ATOM 1334 C C . THR A 1 186 ? -3.350 0.469 -22.762 1.00 90.62 186 THR A C 1
ATOM 1336 O O . THR A 1 186 ? -3.943 1.539 -22.657 1.00 90.62 186 THR A O 1
ATOM 1339 N N . GLY A 1 187 ? -3.009 -0.268 -21.706 1.00 89.81 187 GLY A N 1
ATOM 1340 C CA . GLY A 1 187 ? -3.490 -0.045 -20.350 1.00 89.81 187 GLY A CA 1
ATOM 1341 C C . GLY A 1 187 ? -4.800 -0.787 -20.117 1.00 89.81 187 GLY A C 1
ATOM 1342 O O . GLY A 1 187 ? -5.539 -1.097 -21.054 1.00 89.81 187 GLY A O 1
ATOM 1343 N N . CYS A 1 188 ? -5.065 -1.121 -18.863 1.00 92.75 188 CYS A N 1
ATOM 1344 C CA . CYS A 1 188 ? -6.245 -1.877 -18.473 1.00 92.75 188 CYS A CA 1
ATOM 1345 C C . CYS A 1 188 ? -6.612 -1.594 -17.014 1.00 92.75 188 CYS A C 1
ATOM 1347 O O . CYS A 1 188 ? -5.891 -0.905 -16.296 1.00 92.75 188 CYS A O 1
ATOM 1349 N N . VAL A 1 189 ? -7.741 -2.141 -16.572 1.00 93.75 189 VAL A N 1
ATOM 1350 C CA . VAL A 1 189 ? -8.087 -2.233 -15.152 1.00 93.75 189 VAL A CA 1
ATOM 1351 C C . VAL A 1 189 ? -8.104 -3.708 -14.790 1.00 93.75 189 VAL A C 1
ATOM 1353 O O . VAL A 1 189 ? -8.829 -4.487 -15.409 1.00 93.75 189 VAL A O 1
ATOM 1356 N N . THR A 1 190 ? -7.303 -4.095 -13.803 1.00 91.38 190 THR A N 1
ATOM 1357 C CA . THR A 1 190 ? -7.381 -5.428 -13.200 1.00 91.38 190 THR A CA 1
ATOM 1358 C C . THR A 1 190 ? -8.369 -5.404 -12.048 1.00 91.38 190 THR A C 1
ATOM 1360 O O . THR A 1 190 ? -8.377 -4.455 -11.262 1.00 91.38 190 THR A O 1
ATOM 1363 N N . ILE A 1 191 ? -9.178 -6.456 -11.953 1.00 93.25 191 ILE A N 1
ATOM 1364 C CA . ILE A 1 191 ? -10.123 -6.664 -10.860 1.00 93.25 191 ILE A CA 1
ATOM 1365 C C . ILE A 1 191 ? -9.603 -7.834 -10.033 1.00 93.25 191 ILE A C 1
ATOM 1367 O O . ILE A 1 191 ? -9.483 -8.946 -10.546 1.00 93.25 191 ILE A O 1
ATOM 1371 N N . TYR A 1 192 ? -9.289 -7.575 -8.771 1.00 88.81 192 TYR A N 1
ATOM 1372 C CA . TYR A 1 192 ? -8.921 -8.593 -7.797 1.00 88.81 192 TYR A CA 1
ATOM 1373 C C . TYR A 1 192 ? -10.136 -8.873 -6.919 1.00 88.81 192 TYR A C 1
ATOM 1375 O O . TYR A 1 192 ? -10.710 -7.948 -6.353 1.00 88.81 192 TYR A O 1
ATOM 1383 N N . GLY A 1 193 ? -10.552 -10.133 -6.837 1.00 85.75 193 GLY A N 1
ATOM 1384 C CA . GLY A 1 193 ? -11.534 -10.591 -5.858 1.00 85.75 193 GLY A CA 1
ATOM 1385 C C . GLY A 1 193 ? -10.826 -11.372 -4.759 1.00 85.75 193 GLY A C 1
ATOM 1386 O O . GLY A 1 193 ? -9.850 -12.073 -5.041 1.00 85.75 193 GLY A O 1
ATOM 1387 N N . ARG A 1 194 ? -11.302 -11.243 -3.522 1.00 75.25 194 ARG A N 1
ATOM 1388 C CA . ARG A 1 194 ? -10.924 -12.143 -2.429 1.00 75.25 194 ARG A CA 1
ATOM 1389 C C . ARG A 1 194 ? -12.026 -13.175 -2.223 1.00 75.25 194 ARG A C 1
ATOM 1391 O O . ARG A 1 194 ? -13.201 -12.829 -2.260 1.00 75.25 194 ARG A O 1
ATOM 1398 N N . ASP A 1 195 ? -11.623 -14.416 -1.968 1.00 69.50 195 ASP A N 1
ATOM 1399 C CA . ASP A 1 195 ? -12.534 -15.525 -1.651 1.00 69.50 195 ASP A CA 1
ATOM 1400 C C . ASP A 1 195 ? -13.021 -15.493 -0.188 1.00 69.50 195 ASP A C 1
ATOM 1402 O O . ASP A 1 195 ? -13.669 -16.441 0.261 1.00 69.50 195 ASP A O 1
ATOM 1406 N N . ASP A 1 196 ? -12.686 -14.448 0.582 1.00 62.78 196 ASP A N 1
ATOM 1407 C CA . ASP A 1 196 ? -13.091 -14.360 1.983 1.00 62.78 196 ASP A CA 1
ATOM 1408 C C . ASP A 1 196 ? -14.625 -14.284 2.059 1.00 62.78 196 ASP A C 1
ATOM 1410 O O . ASP A 1 196 ? -15.224 -13.396 1.444 1.00 62.78 196 ASP A O 1
ATOM 1414 N N . PRO A 1 197 ? -15.280 -15.226 2.764 1.00 52.03 197 PRO A N 1
ATOM 1415 C CA . PRO A 1 197 ? -16.727 -15.218 2.886 1.00 52.03 197 PRO A CA 1
ATOM 1416 C C . PRO A 1 197 ? -17.154 -13.943 3.609 1.00 52.03 197 PRO A C 1
ATOM 1418 O O . PRO A 1 197 ? -16.525 -13.563 4.597 1.00 52.03 197 PRO A O 1
ATOM 1421 N N . ASP A 1 198 ? -18.232 -13.312 3.141 1.00 50.59 198 ASP A N 1
ATOM 1422 C CA . ASP A 1 198 ? -18.871 -12.208 3.851 1.00 50.59 198 ASP A CA 1
ATOM 1423 C C . ASP A 1 198 ? -19.237 -12.692 5.262 1.00 50.59 198 ASP A C 1
ATOM 1425 O O . ASP A 1 198 ? -20.190 -13.450 5.459 1.00 50.59 198 ASP A O 1
ATOM 1429 N N . ILE A 1 199 ? -18.430 -12.320 6.258 1.00 47.97 199 ILE A N 1
ATOM 1430 C CA . ILE A 1 199 ? -18.796 -12.500 7.659 1.00 47.97 199 ILE A CA 1
ATOM 1431 C C . ILE A 1 199 ? -19.642 -11.280 8.019 1.00 47.97 199 ILE A C 1
ATOM 1433 O O . ILE A 1 199 ? -19.116 -10.255 8.466 1.00 47.97 199 ILE A O 1
ATOM 1437 N N . ASP A 1 200 ? -20.938 -11.397 7.722 1.00 47.47 200 ASP A N 1
ATOM 1438 C CA . ASP A 1 200 ? -22.003 -10.536 8.252 1.00 47.47 200 ASP A CA 1
ATOM 1439 C C . ASP A 1 200 ? -21.969 -10.475 9.791 1.00 47.47 200 ASP A C 1
ATOM 1441 O O . ASP A 1 200 ? -21.876 -11.547 10.443 1.00 47.47 200 ASP A O 1
#

Sequence (200 aa):
TGKVTVISTFTFCSPAGLALNPRTQELLANCNTIWAANGSLWTGNADRNTDTAAPQLVILSAKTGLVLANVMGAGVGDEAWFNGGDKHYYAASSGSNLAPNALFPARPPVGTATTAPVNVSQGAATLDVIDALSRSLDQRVPTFNVPADPAGSHPAGTAHSVAAFEGTNHVFVPIPANNAVPFCLTGCVTIYGRDDPDID

Secondary structure (DSSP, 8-state):
----------TT--EEEEEE-TTT-EEEEEE---BBTTSSB--S-TTT---BPPPEEEEEETTT--EEEEEET--EEEEEEEETTTTEEEEEEEE-SS-TT-SSSPPPP-TT-SS--TT---S--EEEEEETTTTEEEEEEE---BPPPTTSSS--B-----EEETTTTEEEEEE-S-SSSTT-TT-EEEEEE-------

Foldseek 3Di:
DDDDPDDADDQQFDFAEWEAPPVQQKIKGAGQFWAFCVRHGDPDQCLVDVRIDQDWIWIARNNHNHTPDTATLAANFHYWYAAPQQQKIKTWHPAASDRLQPPPVGDHRPPPPPDDPQPSSNGATWGWIARNVVRYTDDTHGQGKAPQDPVRPGHIDHFNDWDADNVFRKIWTKHPQDDVDPPQNHTDIDIDGDPDPRPD